Protein AF-0000000065873115 (afdb_homodimer)

Nearest PDB structures (foldseek):
  8glv-assembly1_MK  TM=8.922E-01  e=1.266E-08  Chlamydomonas reinhardtii
  2pg1-assembly1_G  TM=8.897E-01  e=2.271E-08  Drosophila melanogaster
  8pr0-assembly1_G  TM=9.023E-01  e=6.852E-08  Homo sapiens
  8glv-assembly1_AR  TM=8.138E-01  e=8.327E-08  Chlamydomonas reinhardtii
  5vky-assembly1_B  TM=7.843E-01  e=5.514E-05  Saccharomyces cerevisiae JAY291

Secondary structure (DSSP, 8-state):
---SS-HHHHHHHHHHHHHHHHH-SS--HHHHHHHHHHHHHHHHHHHHHH-SSEEEEEEEEEEEPPPTTSPPPPEEEEEEE---TTT-EEEEEEEE-SSEEEEEEEEEEE-/---SS-HHHHHHHHHHHHHHHHH-SS--HHHHHHHHHHHHHHHHHHHHHH-SSEEEEEEEEEEEPPPTTSPPPPEEEEEEE---TTT-EEEEEEEE-SSEEEEEEEEEEE-

Solvent-accessible surface area (backbone atoms only — not comparable to full-atom values): 12096 Å² total; per-residue (Å²): 98,69,66,96,57,59,65,68,58,54,50,49,46,48,51,62,41,39,42,70,56,35,65,28,79,63,81,44,69,68,60,49,47,51,49,48,52,50,25,44,51,48,36,51,54,54,48,49,72,72,45,77,71,43,35,42,36,35,36,41,37,38,34,47,59,66,58,91,90,43,85,76,72,52,71,45,73,51,70,51,64,61,65,57,62,71,56,23,48,71,51,74,49,77,48,79,34,73,17,28,32,39,38,38,39,41,34,38,37,59,102,97,69,65,95,56,58,65,68,58,52,50,49,47,50,52,61,41,40,42,69,55,36,65,28,78,64,79,43,69,68,61,49,48,50,49,50,52,51,27,44,50,50,36,51,53,53,49,50,72,74,45,76,69,43,35,43,35,34,34,42,37,40,34,47,57,67,59,89,90,42,85,76,72,51,70,43,72,51,71,50,62,61,65,58,62,71,57,21,50,71,50,73,50,77,47,80,33,72,16,28,31,40,38,38,38,42,33,39,36,61,101

Organism: Schizosaccharomyces pombe (strain 972 / ATCC 24843) (NCBI:txid284812)

Structure (mmCIF, N/CA/C/O backbone):
data_AF-0000000065873115-model_v1
#
loop_
_entity.id
_entity.type
_entity.pdbx_description
1 polymer 'Dynein light chain Tctex-type'
#
loop_
_atom_site.group_PDB
_atom_site.id
_atom_site.type_symbol
_atom_site.label_atom_id
_atom_site.label_alt_id
_atom_site.label_comp_id
_atom_site.label_asym_id
_atom_site.label_entity_id
_atom_site.label_seq_id
_atom_site.pdbx_PDB_ins_code
_atom_site.Cartn_x
_atom_site.Cartn_y
_atom_site.Cartn_z
_atom_site.occupancy
_atom_site.B_iso_or_equiv
_atom_site.auth_seq_id
_atom_site.auth_comp_id
_atom_site.auth_asym_id
_atom_site.auth_atom_id
_atom_site.pdbx_PDB_model_num
ATOM 1 N N . MET A 1 1 ? 9.062 -17.547 6.941 1 53.31 1 MET A N 1
ATOM 2 C CA . MET A 1 1 ? 8.922 -17.406 5.496 1 53.31 1 MET A CA 1
ATOM 3 C C . MET A 1 1 ? 10.211 -16.891 4.867 1 53.31 1 MET A C 1
ATOM 5 O O . MET A 1 1 ? 10.742 -15.859 5.285 1 53.31 1 MET A O 1
ATOM 9 N N . SER A 1 2 ? 10.953 -17.781 4.207 1 70.81 2 SER A N 1
ATOM 10 C CA . SER A 1 2 ? 12.312 -17.375 3.867 1 70.81 2 SER A CA 1
ATOM 11 C C . SER A 1 2 ? 12.32 -16.406 2.697 1 70.81 2 SER A C 1
ATOM 13 O O . SER A 1 2 ? 11.609 -16.594 1.71 1 70.81 2 SER A O 1
ATOM 15 N N . CYS A 1 3 ? 12.719 -15.219 2.785 1 82 3 CYS A N 1
ATOM 16 C CA . CYS A 1 3 ? 12.961 -14.227 1.743 1 82 3 CYS A CA 1
ATOM 17 C C . CYS A 1 3 ? 13.859 -14.797 0.649 1 82 3 CYS A C 1
ATOM 19 O O . CYS A 1 3 ? 14.852 -15.461 0.939 1 82 3 CYS A O 1
ATOM 21 N N . PRO A 1 4 ? 13.461 -14.594 -0.607 1 89.94 4 PRO A N 1
ATOM 22 C CA . PRO A 1 4 ? 14.211 -15.141 -1.738 1 89.94 4 PRO A CA 1
ATOM 23 C C . PRO A 1 4 ? 15.641 -14.602 -1.804 1 89.94 4 PRO A C 1
ATOM 25 O O . PRO A 1 4 ? 16.5 -15.195 -2.463 1 89.94 4 PRO A O 1
ATOM 28 N N . ILE A 1 5 ? 15.859 -13.406 -1.245 1 93.62 5 ILE A N 1
ATOM 29 C CA . ILE A 1 5 ? 17.188 -12.82 -1.238 1 93.62 5 ILE A CA 1
ATOM 30 C C . ILE A 1 5 ? 17.578 -12.43 0.188 1 93.62 5 ILE A C 1
ATOM 32 O O . ILE A 1 5 ? 16.719 -12.375 1.075 1 93.62 5 ILE A O 1
ATOM 36 N N . ASP A 1 6 ? 18.875 -12.125 0.341 1 94.81 6 ASP A N 1
ATOM 37 C CA . ASP A 1 6 ? 19.375 -11.703 1.647 1 94.81 6 ASP A CA 1
ATOM 38 C C . ASP A 1 6 ? 18.641 -10.461 2.139 1 94.81 6 ASP A C 1
ATOM 40 O O . ASP A 1 6 ? 18.453 -9.508 1.383 1 94.81 6 ASP A O 1
ATOM 44 N N . SER A 1 7 ? 18.234 -10.492 3.371 1 93.88 7 SER A N 1
ATOM 45 C CA . SER A 1 7 ? 17.453 -9.398 3.932 1 93.88 7 SER A CA 1
ATOM 46 C C . SER A 1 7 ? 18.25 -8.094 3.924 1 93.88 7 SER A C 1
ATOM 48 O O . SER A 1 7 ? 17.672 -7.02 3.695 1 93.88 7 SER A O 1
ATOM 50 N N . LYS A 1 8 ? 19.594 -8.219 4.227 1 95.5 8 LYS A N 1
ATOM 51 C CA . LYS A 1 8 ? 20.422 -7.023 4.227 1 95.5 8 LYS A CA 1
ATOM 52 C C . LYS A 1 8 ? 20.516 -6.418 2.826 1 95.5 8 LYS A C 1
ATOM 54 O O . LYS A 1 8 ? 20.469 -5.195 2.668 1 95.5 8 LYS A O 1
ATOM 59 N N . LYS A 1 9 ? 20.656 -7.309 1.922 1 96.88 9 LYS A N 1
ATOM 60 C CA . LYS A 1 9 ? 20.703 -6.844 0.538 1 96.88 9 LYS A CA 1
ATOM 61 C C . LYS A 1 9 ? 19.391 -6.191 0.125 1 96.88 9 LYS A C 1
ATOM 63 O O . LYS A 1 9 ? 19.391 -5.148 -0.531 1 96.88 9 LYS A O 1
ATOM 68 N N . LEU A 1 10 ? 18.266 -6.766 0.448 1 97.12 10 LEU A N 1
ATOM 69 C CA . LEU A 1 10 ? 16.953 -6.211 0.149 1 97.12 10 LEU A CA 1
ATOM 70 C C . LEU A 1 10 ? 16.797 -4.82 0.755 1 97.12 10 LEU A C 1
ATOM 72 O O . LEU A 1 10 ? 16.344 -3.891 0.084 1 97.12 10 LEU A O 1
ATOM 76 N N . GLU A 1 11 ? 17.219 -4.676 1.947 1 97.12 11 GLU A N 1
ATOM 77 C CA . GLU A 1 11 ? 17.141 -3.389 2.631 1 97.12 11 GLU A CA 1
ATOM 78 C C . GLU A 1 11 ? 18 -2.34 1.93 1 97.12 11 GLU A C 1
ATOM 80 O O . GLU A 1 11 ? 17.578 -1.192 1.768 1 97.12 11 GLU A O 1
ATOM 85 N N . GLU A 1 12 ? 19.125 -2.768 1.53 1 98 12 GLU A N 1
ATOM 86 C CA . GLU A 1 12 ? 20.031 -1.857 0.837 1 98 12 GLU A CA 1
ATOM 87 C C . GLU A 1 12 ? 19.422 -1.37 -0.476 1 98 12 GLU A C 1
ATOM 89 O O . GLU A 1 12 ? 19.531 -0.19 -0.816 1 98 12 GLU A O 1
ATOM 94 N N . ILE A 1 13 ? 18.828 -2.258 -1.181 1 98.12 13 ILE A N 1
ATOM 95 C CA . ILE A 1 13 ? 18.172 -1.916 -2.438 1 98.12 13 ILE A CA 1
ATOM 96 C C . ILE A 1 13 ? 17.109 -0.853 -2.188 1 98.12 13 ILE A C 1
ATOM 98 O O . ILE A 1 13 ? 17.047 0.156 -2.895 1 98.12 13 ILE A O 1
ATOM 102 N N . CYS A 1 14 ? 16.281 -1.022 -1.188 1 98.38 14 CYS A N 1
ATOM 103 C CA . CYS A 1 14 ? 15.18 -0.111 -0.876 1 98.38 14 CYS A CA 1
ATOM 104 C C . CYS A 1 14 ? 15.711 1.249 -0.44 1 98.38 14 CYS A C 1
ATOM 106 O O . CYS A 1 14 ? 15.234 2.285 -0.906 1 98.38 14 CYS A O 1
ATOM 108 N N . LEU A 1 15 ? 16.75 1.238 0.409 1 98.19 15 LEU A N 1
ATOM 109 C CA . LEU A 1 15 ? 17.297 2.482 0.946 1 98.19 15 LEU A CA 1
ATOM 110 C C . LEU A 1 15 ? 17.984 3.293 -0.148 1 98.19 15 LEU A C 1
ATOM 112 O O . LEU A 1 15 ? 17.859 4.52 -0.188 1 98.19 15 LEU A O 1
ATOM 116 N N . GLU A 1 16 ? 18.656 2.592 -0.961 1 98.44 16 GLU A N 1
ATOM 117 C CA . GLU A 1 16 ? 19.297 3.277 -2.076 1 98.44 16 GLU A CA 1
ATOM 118 C C . GLU A 1 16 ? 18.266 3.951 -2.979 1 98.44 16 GLU A C 1
ATOM 120 O O . GLU A 1 16 ? 18.438 5.109 -3.365 1 98.44 16 GLU A O 1
ATOM 125 N N . ALA A 1 17 ? 17.203 3.236 -3.301 1 98.44 17 ALA A N 1
ATOM 126 C CA . ALA A 1 17 ? 16.156 3.762 -4.18 1 98.44 17 ALA A CA 1
ATOM 127 C C . ALA A 1 17 ? 15.453 4.949 -3.535 1 98.44 17 ALA A C 1
ATOM 129 O O . ALA A 1 17 ? 15 5.863 -4.23 1 98.44 17 ALA A O 1
ATOM 130 N N . ALA A 1 18 ? 15.352 4.977 -2.225 1 98.44 18 ALA A N 1
ATOM 131 C CA . ALA A 1 18 ? 14.547 5.969 -1.511 1 98.44 18 ALA A CA 1
ATOM 132 C C . ALA A 1 18 ? 15.367 7.215 -1.194 1 98.44 18 ALA A C 1
ATOM 134 O O . ALA A 1 18 ? 14.828 8.219 -0.719 1 98.44 18 ALA A O 1
ATOM 135 N N . GLN A 1 19 ? 16.641 7.234 -1.442 1 98.19 19 GLN A N 1
ATOM 136 C CA . GLN A 1 19 ? 17.562 8.289 -1.019 1 98.19 19 GLN A CA 1
ATOM 137 C C . GLN A 1 19 ? 17.094 9.656 -1.525 1 98.19 19 GLN A C 1
ATOM 139 O O . GLN A 1 19 ? 17.062 10.625 -0.768 1 98.19 19 GLN A O 1
ATOM 144 N N . PRO A 1 20 ? 16.719 9.734 -2.752 1 98 20 PRO A N 1
ATOM 145 C CA . PRO A 1 20 ? 16.281 11.055 -3.232 1 98 20 PRO A CA 1
ATOM 146 C C . PRO A 1 20 ? 15.094 11.602 -2.459 1 98 20 PRO A C 1
ATOM 148 O O . PRO A 1 20 ? 15.023 12.805 -2.197 1 98 20 PRO A O 1
ATOM 151 N N . VAL A 1 21 ? 14.156 10.75 -2.109 1 97.88 21 VAL A N 1
ATOM 152 C CA . VAL A 1 21 ? 12.977 11.164 -1.353 1 97.88 21 VAL A CA 1
ATOM 153 C C . VAL A 1 21 ? 13.391 11.578 0.058 1 97.88 21 VAL A C 1
ATOM 155 O O . VAL A 1 21 ? 12.938 12.609 0.562 1 97.88 21 VAL A O 1
ATOM 158 N N . LEU A 1 22 ? 14.297 10.828 0.632 1 97.69 22 LEU A N 1
ATOM 159 C CA . LEU A 1 22 ? 14.703 11.055 2.016 1 97.69 22 LEU A CA 1
ATOM 160 C C . LEU A 1 22 ? 15.508 12.344 2.145 1 97.69 22 LEU A C 1
ATOM 162 O O . LEU A 1 22 ? 15.484 12.992 3.189 1 97.69 22 LEU A O 1
ATOM 166 N N . LYS A 1 23 ? 16.125 12.742 1.108 1 97.38 23 LYS A N 1
ATOM 167 C CA . LYS A 1 23 ? 16.984 13.914 1.116 1 97.38 23 LYS A CA 1
ATOM 168 C C . LYS A 1 23 ? 16.203 15.172 0.731 1 97.38 23 LYS A C 1
ATOM 170 O O . LYS A 1 23 ? 16.719 16.281 0.861 1 97.38 23 LYS A O 1
ATOM 175 N N . ALA A 1 24 ? 15.016 14.969 0.211 1 96.62 24 ALA A N 1
ATOM 176 C CA . ALA A 1 24 ? 14.227 16.141 -0.163 1 96.62 24 ALA A CA 1
ATOM 177 C C . ALA A 1 24 ? 13.984 17.047 1.04 1 96.62 24 ALA A C 1
ATOM 179 O O . ALA A 1 24 ? 13.516 16.594 2.086 1 96.62 24 ALA A O 1
ATOM 180 N N . SER A 1 25 ? 14.281 18.375 0.908 1 94.88 25 SER A N 1
ATOM 181 C CA . SER A 1 25 ? 14.195 19.297 2.029 1 94.88 25 SER A CA 1
ATOM 182 C C . SER A 1 25 ? 12.805 19.906 2.143 1 94.88 25 SER A C 1
ATOM 184 O O . SER A 1 25 ? 12.469 20.516 3.162 1 94.88 25 SER A O 1
ATOM 186 N N . GLU A 1 26 ? 12.07 19.812 1.051 1 93.69 26 GLU A N 1
ATOM 187 C CA . GLU A 1 26 ? 10.703 20.328 1.039 1 93.69 26 GLU A CA 1
ATOM 188 C C . GLU A 1 26 ? 9.758 19.344 0.332 1 93.69 26 GLU A C 1
ATOM 190 O O . GLU A 1 26 ? 10.203 18.531 -0.482 1 93.69 26 GLU A O 1
ATOM 195 N N . TYR A 1 27 ? 8.477 19.531 0.694 1 93.31 27 TYR A N 1
ATOM 196 C CA . TYR A 1 27 ? 7.461 18.703 0.037 1 93.31 27 TYR A CA 1
ATOM 197 C C . TYR A 1 27 ? 6.852 19.453 -1.146 1 93.31 27 TYR A C 1
ATOM 199 O O . TYR A 1 27 ? 6.461 20.609 -1.025 1 93.31 27 TYR A O 1
ATOM 207 N N . ASP A 1 28 ? 6.82 18.781 -2.25 1 94.19 28 ASP A N 1
ATOM 208 C CA . ASP A 1 28 ? 6.105 19.109 -3.475 1 94.19 28 ASP A CA 1
ATOM 209 C C . ASP A 1 28 ? 5.27 17.938 -3.971 1 94.19 28 ASP A C 1
ATOM 211 O O . ASP A 1 28 ? 5.816 16.906 -4.367 1 94.19 28 ASP A O 1
ATOM 215 N N . GLY A 1 29 ? 3.994 18.141 -3.875 1 92.56 29 GLY A N 1
ATOM 216 C CA . GLY A 1 29 ? 3.096 17.031 -4.164 1 92.56 29 GLY A CA 1
ATOM 217 C C . GLY A 1 29 ? 3.398 16.344 -5.484 1 92.56 29 GLY A C 1
ATOM 218 O O . GLY A 1 29 ? 3.494 15.117 -5.543 1 92.56 29 GLY A O 1
ATOM 219 N N . ASP A 1 30 ? 3.516 17.078 -6.469 1 94.94 30 ASP A N 1
ATOM 220 C CA . ASP A 1 30 ? 3.756 16.516 -7.801 1 94.94 30 ASP A CA 1
ATOM 221 C C . ASP A 1 30 ? 5.121 15.844 -7.875 1 94.94 30 ASP A C 1
ATOM 223 O O . ASP A 1 30 ? 5.242 14.734 -8.398 1 94.94 30 ASP A O 1
ATOM 227 N N . LYS A 1 31 ? 6.102 16.531 -7.398 1 95.75 31 LYS A N 1
ATOM 228 C CA . LYS A 1 31 ? 7.445 15.961 -7.414 1 95.75 31 LYS A CA 1
ATOM 229 C C . LYS A 1 31 ? 7.52 14.688 -6.574 1 95.75 31 LYS A C 1
ATOM 231 O O . LYS A 1 31 ? 8.172 13.719 -6.961 1 95.75 31 LYS A O 1
ATOM 236 N N . THR A 1 32 ? 6.844 14.727 -5.457 1 96.38 32 THR A N 1
ATOM 237 C CA . THR A 1 32 ? 6.848 13.578 -4.559 1 96.38 32 THR A CA 1
ATOM 238 C C . THR A 1 32 ? 6.188 12.375 -5.223 1 96.38 32 THR A C 1
ATOM 240 O O . THR A 1 32 ? 6.672 11.242 -5.09 1 96.38 32 THR A O 1
ATOM 243 N N . ALA A 1 33 ? 5.137 12.617 -5.93 1 96 33 ALA A N 1
ATOM 244 C CA . ALA A 1 33 ? 4.48 11.539 -6.664 1 96 33 ALA A CA 1
ATOM 245 C C . ALA A 1 33 ? 5.414 10.938 -7.707 1 96 33 ALA A C 1
ATOM 247 O O . ALA A 1 33 ? 5.477 9.711 -7.855 1 96 33 ALA A O 1
ATOM 248 N N . GLU A 1 34 ? 6.098 11.766 -8.297 1 97.38 34 GLU A N 1
ATOM 249 C CA . GLU A 1 34 ? 7.059 11.312 -9.305 1 97.38 34 GLU A CA 1
ATOM 250 C C . GLU A 1 34 ? 8.188 10.516 -8.656 1 97.38 34 GLU A C 1
ATOM 252 O O . GLU A 1 34 ? 8.594 9.469 -9.172 1 97.38 34 GLU A O 1
ATOM 257 N N . MET A 1 35 ? 8.688 11.055 -7.598 1 97.69 35 MET A N 1
ATOM 258 C CA . MET A 1 35 ? 9.742 10.352 -6.875 1 97.69 35 MET A CA 1
ATOM 259 C C . MET A 1 35 ? 9.266 8.992 -6.398 1 97.69 35 MET A C 1
ATOM 261 O O . MET A 1 35 ? 10.016 8.016 -6.422 1 97.69 35 MET A O 1
ATOM 265 N N . ASN A 1 36 ? 8.023 8.914 -6.023 1 98 36 ASN A N 1
ATOM 266 C CA . ASN A 1 36 ? 7.449 7.664 -5.551 1 98 36 ASN A CA 1
ATOM 267 C C . ASN A 1 36 ? 7.465 6.594 -6.637 1 98 36 ASN A C 1
ATOM 269 O O . ASN A 1 36 ? 7.867 5.453 -6.387 1 98 36 ASN A O 1
ATOM 273 N N . GLN A 1 37 ? 7.098 7.02 -7.75 1 97.5 37 GLN A N 1
ATOM 274 C CA . GLN A 1 37 ? 7.121 6.113 -8.898 1 97.5 37 GLN A CA 1
ATOM 275 C C . GLN A 1 37 ? 8.539 5.637 -9.188 1 97.5 37 GLN A C 1
ATOM 277 O O . GLN A 1 37 ? 8.766 4.449 -9.43 1 97.5 37 GLN A O 1
ATOM 282 N N . SER A 1 38 ? 9.414 6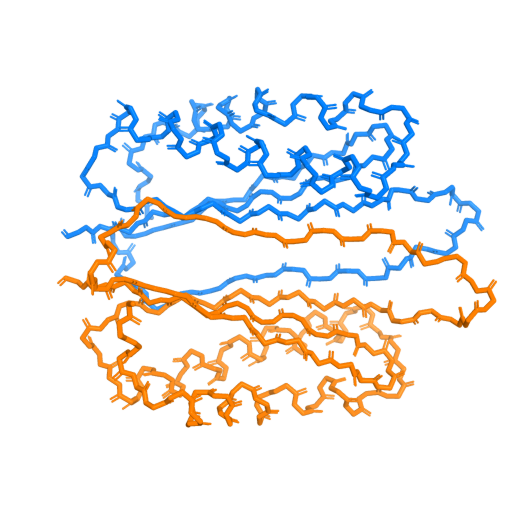.559 -9.125 1 98.19 38 SER A N 1
ATOM 283 C CA . SER A 1 38 ? 10.812 6.227 -9.398 1 98.19 38 SER A CA 1
ATOM 284 C C . SER A 1 38 ? 11.352 5.215 -8.391 1 98.19 38 SER A C 1
ATOM 286 O O . SER A 1 38 ? 12.07 4.289 -8.758 1 98.19 38 SER A O 1
ATOM 288 N N . VAL A 1 39 ? 11.008 5.414 -7.164 1 98.38 39 VAL A N 1
ATOM 289 C CA . VAL A 1 39 ? 11.438 4.508 -6.102 1 98.38 39 VAL A CA 1
ATOM 290 C C . VAL A 1 39 ? 10.914 3.102 -6.383 1 98.38 39 VAL A C 1
ATOM 292 O O . VAL A 1 39 ? 11.68 2.133 -6.352 1 98.38 39 VAL A O 1
ATOM 295 N N . ILE A 1 40 ? 9.664 3.016 -6.684 1 98 40 ILE A N 1
ATOM 296 C CA . ILE A 1 40 ? 9.008 1.73 -6.918 1 98 40 ILE A CA 1
ATOM 297 C C . ILE A 1 40 ? 9.695 1.007 -8.078 1 98 40 ILE A C 1
ATOM 299 O O . ILE A 1 40 ? 10.055 -0.165 -7.957 1 98 40 ILE A O 1
ATOM 303 N N . TYR A 1 41 ? 9.953 1.704 -9.117 1 97.12 41 TYR A N 1
ATOM 304 C CA . TYR A 1 41 ? 10.531 1.087 -10.305 1 97.12 41 TYR A CA 1
ATOM 305 C C . TYR A 1 41 ? 11.977 0.684 -10.062 1 97.12 41 TYR A C 1
ATOM 307 O O . TYR A 1 41 ? 12.422 -0.374 -10.516 1 97.12 41 TYR A O 1
ATOM 315 N N . ALA A 1 42 ? 12.703 1.512 -9.398 1 98.19 42 ALA A N 1
ATOM 316 C CA . ALA A 1 42 ? 14.094 1.189 -9.086 1 98.19 42 ALA A CA 1
ATOM 317 C C . ALA A 1 42 ? 14.188 -0.084 -8.25 1 98.19 42 ALA A C 1
ATOM 319 O O . ALA A 1 42 ? 15.023 -0.951 -8.523 1 98.19 42 ALA A O 1
ATOM 320 N N . VAL A 1 43 ? 13.312 -0.202 -7.281 1 98.06 43 VAL A N 1
ATOM 321 C CA . VAL A 1 43 ? 13.32 -1.369 -6.406 1 98.06 43 VAL A CA 1
ATOM 322 C C . VAL A 1 43 ? 12.914 -2.611 -7.195 1 98.06 43 VAL A C 1
ATOM 324 O O . VAL A 1 43 ? 13.586 -3.645 -7.129 1 98.06 43 VAL A O 1
ATOM 327 N N . LEU A 1 44 ? 11.867 -2.463 -7.949 1 96.56 44 LEU A N 1
ATOM 328 C CA . LEU A 1 44 ? 11.367 -3.584 -8.742 1 96.56 44 LEU A CA 1
ATOM 329 C C . LEU A 1 44 ? 12.445 -4.09 -9.703 1 96.56 44 LEU A C 1
ATOM 331 O O . LEU A 1 44 ? 12.672 -5.297 -9.805 1 96.56 44 LEU A O 1
ATOM 335 N N . ASN A 1 45 ? 13.062 -3.195 -10.375 1 96.19 45 ASN A N 1
ATOM 336 C CA . ASN A 1 45 ? 14.102 -3.561 -11.336 1 96.19 45 ASN A CA 1
ATOM 337 C C . ASN A 1 45 ? 15.273 -4.266 -10.656 1 96.19 45 ASN A C 1
ATOM 339 O O . ASN A 1 45 ? 15.773 -5.266 -11.164 1 96.19 45 ASN A O 1
ATOM 343 N N . ALA A 1 46 ? 15.672 -3.762 -9.57 1 97.12 46 ALA A N 1
ATOM 344 C CA . ALA A 1 46 ? 16.781 -4.352 -8.836 1 97.12 46 ALA A CA 1
ATOM 345 C C . ALA A 1 46 ? 16.438 -5.762 -8.359 1 97.12 46 ALA A C 1
ATOM 347 O O . ALA A 1 46 ? 17.266 -6.672 -8.453 1 97.12 46 ALA A O 1
ATOM 348 N N . LEU A 1 47 ? 15.227 -5.965 -7.871 1 95.5 47 LEU A N 1
ATOM 349 C CA . LEU A 1 47 ? 14.812 -7.262 -7.352 1 95.5 47 LEU A CA 1
ATOM 350 C C . LEU A 1 47 ? 14.672 -8.281 -8.484 1 95.5 47 LEU A C 1
ATOM 352 O O . LEU A 1 47 ? 15.039 -9.445 -8.32 1 95.5 47 LEU A O 1
ATOM 356 N N . ASN A 1 48 ? 14.195 -7.82 -9.57 1 93.06 48 ASN A N 1
ATOM 357 C CA . ASN A 1 48 ? 14.055 -8.695 -10.727 1 93.06 48 ASN A CA 1
ATOM 358 C C . ASN A 1 48 ? 15.406 -9.172 -11.242 1 93.06 48 ASN A C 1
ATOM 360 O O . ASN A 1 48 ? 15.523 -10.266 -11.781 1 93.06 48 ASN A O 1
ATOM 364 N N . LYS A 1 49 ? 16.391 -8.352 -11.094 1 94.56 49 LYS A N 1
ATOM 365 C CA . LYS A 1 49 ? 17.75 -8.719 -11.492 1 94.56 49 LYS A CA 1
ATOM 366 C C . LYS A 1 49 ? 18.328 -9.758 -10.547 1 94.56 49 LYS A C 1
ATOM 368 O O . LYS A 1 49 ? 19.156 -10.586 -10.953 1 94.56 49 LYS A O 1
ATOM 373 N N . GLU A 1 50 ? 17.875 -9.734 -9.328 1 93 50 GLU A N 1
ATOM 374 C CA . GLU A 1 50 ? 18.391 -10.68 -8.336 1 93 50 GLU A CA 1
ATOM 375 C C . GLU A 1 50 ? 17.797 -12.07 -8.547 1 93 50 GLU A C 1
ATOM 377 O O . GLU A 1 50 ? 18.5 -13.078 -8.406 1 93 50 GLU A O 1
ATOM 382 N N . THR A 1 51 ? 16.531 -12.164 -8.812 1 88.44 51 THR A N 1
ATOM 383 C CA . THR A 1 51 ? 15.883 -13.445 -9.07 1 88.44 51 THR A CA 1
ATOM 384 C C . THR A 1 51 ? 14.57 -13.242 -9.82 1 88.44 51 THR A C 1
ATOM 386 O O . THR A 1 51 ? 13.828 -12.305 -9.539 1 88.44 51 THR A O 1
ATOM 389 N N . GLN A 1 52 ? 14.312 -14.18 -10.727 1 87.12 52 GLN A N 1
ATOM 390 C CA . GLN A 1 52 ? 13.086 -14.117 -11.508 1 87.12 52 GLN A CA 1
ATOM 391 C C . GLN A 1 52 ? 12.156 -15.289 -11.172 1 87.12 52 GLN A C 1
ATOM 393 O O . GLN A 1 52 ? 11.172 -15.523 -11.875 1 87.12 52 GLN A O 1
ATOM 398 N N . SER A 1 53 ? 12.445 -15.953 -10.109 1 88 53 SER A N 1
ATOM 399 C CA . SER A 1 53 ? 11.648 -17.094 -9.688 1 88 53 SER A CA 1
ATOM 400 C C . SER A 1 53 ? 10.43 -16.672 -8.891 1 88 53 SER A C 1
ATOM 402 O O . SER A 1 53 ? 9.578 -17.484 -8.555 1 88 53 SER A O 1
ATOM 404 N N . TYR A 1 54 ? 10.406 -15.422 -8.617 1 89.75 54 TYR A N 1
ATOM 405 C CA . TYR A 1 54 ? 9.297 -14.852 -7.859 1 89.75 54 TYR A CA 1
ATOM 406 C C . TYR A 1 54 ? 8.695 -13.656 -8.594 1 89.75 54 TYR A C 1
ATOM 408 O O . TYR A 1 54 ? 9.391 -12.977 -9.352 1 89.75 54 TYR A O 1
ATOM 416 N N . LYS A 1 55 ? 7.438 -13.508 -8.312 1 90.25 55 LYS A N 1
ATOM 417 C CA . LYS A 1 55 ? 6.816 -12.234 -8.68 1 90.25 55 LYS A CA 1
ATOM 418 C C . LYS A 1 55 ? 6.922 -11.219 -7.547 1 90.25 55 LYS A C 1
ATOM 420 O O . LYS A 1 55 ? 6.52 -11.5 -6.418 1 90.25 55 LYS A O 1
ATOM 425 N N . TRP A 1 56 ? 7.457 -10.062 -7.949 1 93.12 56 TRP A N 1
ATOM 426 C CA . TRP A 1 56 ? 7.672 -9.023 -6.949 1 93.12 56 TRP A CA 1
ATOM 427 C C . TRP A 1 56 ? 6.578 -7.961 -7.027 1 93.12 56 TRP A C 1
ATOM 429 O O . TRP A 1 56 ? 6.184 -7.551 -8.125 1 93.12 56 TRP A O 1
ATOM 439 N N . ILE A 1 57 ? 6.102 -7.492 -5.844 1 94.62 57 ILE A N 1
ATOM 440 C CA . ILE A 1 57 ? 5.203 -6.352 -5.719 1 94.62 57 ILE A CA 1
ATOM 441 C C . ILE A 1 57 ? 5.812 -5.32 -4.766 1 94.62 57 ILE A C 1
ATOM 443 O O . ILE A 1 57 ? 6.211 -5.66 -3.648 1 94.62 57 ILE A O 1
ATOM 447 N N . VAL A 1 58 ? 5.906 -4.117 -5.23 1 96.75 58 VAL A N 1
ATOM 448 C CA . VAL A 1 58 ? 6.41 -3.025 -4.406 1 96.75 58 VAL A CA 1
ATOM 449 C C . VAL A 1 58 ? 5.297 -2.008 -4.156 1 96.75 58 VAL A C 1
ATOM 451 O O . VAL A 1 58 ? 4.684 -1.509 -5.102 1 96.75 58 VAL A O 1
ATOM 454 N N . SER A 1 59 ? 4.988 -1.781 -2.936 1 96.94 59 SER A N 1
ATOM 455 C CA . SER A 1 59 ? 4.074 -0.728 -2.506 1 96.94 59 SER A CA 1
ATOM 456 C C . SER A 1 59 ? 4.816 0.366 -1.74 1 96.94 59 SER A C 1
ATOM 458 O O . SER A 1 59 ? 5.508 0.085 -0.761 1 96.94 59 SER A O 1
ATOM 460 N N . SER A 1 60 ? 4.656 1.558 -2.174 1 97.12 60 SER A N 1
ATOM 461 C CA . SER A 1 60 ? 5.312 2.68 -1.513 1 97.12 60 SER A CA 1
ATOM 462 C C . SER A 1 60 ? 4.301 3.736 -1.081 1 97.12 60 SER A C 1
ATOM 464 O O . SER A 1 60 ? 3.424 4.117 -1.857 1 97.12 60 SER A O 1
ATOM 466 N N . THR A 1 61 ? 4.398 4.199 0.132 1 95.19 61 THR A N 1
ATOM 467 C CA . THR A 1 61 ? 3.631 5.312 0.679 1 95.19 61 THR A CA 1
ATOM 468 C C . THR A 1 61 ? 4.559 6.414 1.181 1 95.19 61 THR A C 1
ATOM 470 O O . THR A 1 61 ? 5.363 6.191 2.088 1 95.19 61 THR A O 1
ATOM 473 N N . LEU A 1 62 ? 4.406 7.539 0.579 1 96.44 62 LEU A N 1
ATOM 474 C CA . LEU A 1 62 ? 5.152 8.719 1.005 1 96.44 62 LEU A CA 1
ATOM 475 C C . LEU A 1 62 ? 4.242 9.703 1.733 1 96.44 62 LEU A C 1
ATOM 477 O O . LEU A 1 62 ? 3.15 10.016 1.256 1 96.44 62 LEU A O 1
ATOM 481 N N . VAL A 1 63 ? 4.738 10.211 2.859 1 92.88 63 VAL A N 1
ATOM 482 C CA . VAL A 1 63 ? 3.92 11.086 3.693 1 92.88 63 VAL A CA 1
ATOM 483 C C . VAL A 1 63 ? 4.684 12.375 4.004 1 92.88 63 VAL A C 1
ATOM 485 O O . VAL A 1 63 ? 5.801 12.328 4.527 1 92.88 63 VAL A O 1
ATOM 488 N N . GLN A 1 64 ? 4.043 13.469 3.633 1 93.25 64 GLN A N 1
ATOM 489 C CA . GLN A 1 64 ? 4.625 14.758 3.979 1 93.25 64 GLN A CA 1
ATOM 490 C C . GLN A 1 64 ? 4.742 14.922 5.492 1 93.25 64 GLN A C 1
ATOM 492 O O . GLN A 1 64 ? 3.791 14.641 6.227 1 93.25 64 GLN A O 1
ATOM 497 N N . LYS A 1 65 ? 5.898 15.383 5.863 1 89.19 65 LYS A N 1
ATOM 498 C CA . LYS A 1 65 ? 6.066 15.727 7.273 1 89.19 65 LYS A CA 1
ATOM 499 C C . LYS A 1 65 ? 5.59 17.156 7.555 1 89.19 65 LYS A C 1
ATOM 501 O O . LYS A 1 65 ? 5.816 18.062 6.754 1 89.19 65 LYS A O 1
ATOM 506 N N . LEU A 1 66 ? 4.863 17.297 8.516 1 82.12 66 LEU A N 1
ATOM 507 C CA . LEU A 1 66 ? 4.441 18.641 8.93 1 82.12 66 LEU A CA 1
ATOM 508 C C . LEU A 1 66 ? 5.246 19.109 10.133 1 82.12 66 LEU A C 1
ATOM 510 O O . LEU A 1 66 ? 5.836 18.297 10.852 1 82.12 66 LEU A O 1
ATOM 514 N N . PRO A 1 67 ? 5.277 20.453 10.227 1 76.44 67 PRO A N 1
ATOM 515 C CA . PRO A 1 67 ? 5.965 21 11.398 1 76.44 67 PRO A CA 1
ATOM 516 C C . PRO A 1 67 ? 5.375 20.484 12.711 1 76.44 67 PRO A C 1
ATOM 518 O O . PRO A 1 67 ? 4.223 20.062 12.75 1 76.44 67 PRO A O 1
ATOM 521 N N . GLU A 1 68 ? 6.293 20.375 13.711 1 71.5 68 GLU A N 1
ATOM 522 C CA . GLU A 1 68 ? 5.906 19.812 15.008 1 71.5 68 GLU A CA 1
ATOM 523 C C . GLU A 1 68 ? 4.676 20.531 15.562 1 71.5 68 GLU A C 1
ATOM 525 O O . GLU A 1 68 ? 3.896 19.938 16.312 1 71.5 68 GLU A O 1
ATOM 530 N N . ASP A 1 69 ? 4.418 21.797 15.18 1 73.44 69 ASP A N 1
ATOM 531 C CA . ASP A 1 69 ? 3.316 22.594 15.727 1 73.44 69 ASP A CA 1
ATOM 532 C C . ASP A 1 69 ? 2.016 22.312 14.977 1 73.44 69 ASP A C 1
ATOM 534 O O . ASP A 1 69 ? 0.961 22.844 15.336 1 73.44 69 ASP A O 1
ATOM 538 N N . HIS A 1 70 ? 2.184 21.453 13.914 1 72.75 70 HIS A N 1
ATOM 539 C CA . HIS A 1 70 ? 0.994 21.109 13.141 1 72.75 70 HIS A CA 1
ATOM 540 C C . HIS A 1 70 ? 0.487 19.719 13.516 1 72.75 70 HIS A C 1
ATOM 542 O O . HIS A 1 70 ? 1.282 18.812 13.789 1 72.75 70 HIS A O 1
ATOM 548 N N . PRO A 1 71 ? -0.852 19.719 13.727 1 63.91 71 PRO A N 1
ATOM 549 C CA . PRO A 1 71 ? -1.363 18.375 13.984 1 63.91 71 PRO A CA 1
ATOM 550 C C . PRO A 1 71 ? -1.067 17.406 12.836 1 63.91 71 PRO A C 1
ATOM 552 O O . PRO A 1 71 ? -1.115 17.781 11.672 1 63.91 71 PRO A O 1
ATOM 555 N N . SER A 1 72 ? -0.532 16.344 13.156 1 67.69 72 SER A N 1
ATOM 556 C CA . SER A 1 72 ? -0.2 15.297 12.188 1 67.69 72 SER A CA 1
ATOM 557 C C . SER A 1 72 ? -1.447 14.555 11.727 1 67.69 72 SER A C 1
ATOM 559 O O . SER A 1 72 ? -2.391 14.375 12.5 1 67.69 72 SER A O 1
ATOM 561 N N . ARG A 1 73 ? -1.686 14.508 10.422 1 77.38 73 ARG A N 1
ATOM 562 C CA . ARG A 1 73 ? -2.738 13.609 9.961 1 77.38 73 ARG A CA 1
ATOM 563 C C . ARG A 1 73 ? -2.385 12.156 10.242 1 77.38 73 ARG A C 1
ATOM 565 O O . ARG A 1 73 ? -1.225 11.758 10.117 1 77.38 73 ARG A O 1
ATOM 572 N N . GLY A 1 74 ? -3.441 11.508 10.672 1 86.75 74 GLY A N 1
ATOM 573 C CA . GLY A 1 74 ? -3.279 10.07 10.828 1 86.75 74 GLY A CA 1
ATOM 574 C C . GLY A 1 74 ? -3.316 9.32 9.508 1 86.75 74 GLY A C 1
ATOM 575 O O . GLY A 1 74 ? -4.219 9.531 8.695 1 86.75 74 GLY A O 1
ATOM 576 N N . VAL A 1 75 ? -2.309 8.656 9.141 1 87.94 75 VAL A N 1
ATOM 577 C CA . VAL A 1 75 ? -2.254 7.77 7.98 1 87.94 75 VAL A CA 1
ATOM 578 C C . VAL A 1 75 ? -1.968 6.34 8.43 1 87.94 75 VAL A C 1
ATOM 580 O O . VAL A 1 75 ? -1.059 6.105 9.234 1 87.94 75 VAL A O 1
ATOM 583 N N . HIS A 1 76 ? -2.752 5.414 7.953 1 93.06 76 HIS A N 1
ATOM 584 C CA . HIS A 1 76 ? -2.551 3.99 8.211 1 93.06 76 HIS A CA 1
ATOM 585 C C . HIS A 1 76 ? -2.496 3.197 6.91 1 93.06 76 HIS A C 1
ATOM 587 O O . HIS A 1 76 ? -3.471 3.166 6.156 1 93.06 76 HIS A O 1
ATOM 593 N N . ALA A 1 77 ? -1.417 2.684 6.57 1 93.69 77 ALA A N 1
ATOM 594 C CA . ALA A 1 77 ? -1.252 1.803 5.414 1 93.69 77 ALA A CA 1
ATOM 595 C C . ALA A 1 77 ? -0.922 0.379 5.855 1 93.69 77 ALA A C 1
ATOM 597 O O . ALA A 1 77 ? -0.129 0.175 6.777 1 93.69 77 ALA A O 1
ATOM 598 N N . ALA A 1 78 ? -1.554 -0.566 5.293 1 94.5 78 ALA A N 1
ATOM 599 C CA . ALA A 1 78 ? -1.33 -1.972 5.625 1 94.5 78 ALA A CA 1
ATOM 600 C C . ALA A 1 78 ? -1.657 -2.873 4.438 1 94.5 78 ALA A C 1
ATOM 602 O O . ALA A 1 78 ? -2.281 -2.434 3.469 1 94.5 78 ALA A O 1
ATOM 603 N N . HIS A 1 79 ? -1.155 -4.035 4.48 1 93.94 79 HIS A N 1
ATOM 604 C CA . HIS A 1 79 ? -1.382 -5.027 3.434 1 93.94 79 HIS A CA 1
ATOM 605 C C . HIS A 1 79 ? -1.565 -6.422 4.023 1 93.94 79 HIS A C 1
ATOM 607 O O . HIS A 1 79 ? -1.045 -6.715 5.102 1 93.94 79 HIS A O 1
ATOM 613 N N . ALA A 1 80 ? -2.24 -7.164 3.293 1 91.75 80 ALA A N 1
ATOM 614 C CA . ALA A 1 80 ? -2.305 -8.594 3.578 1 91.75 80 ALA A CA 1
ATOM 615 C C . ALA A 1 80 ? -2.555 -9.398 2.305 1 91.75 80 ALA A C 1
ATOM 617 O O . ALA A 1 80 ? -2.926 -8.836 1.272 1 91.75 80 ALA A O 1
ATOM 618 N N . ALA A 1 81 ? -2.219 -10.586 2.367 1 88.88 81 ALA A N 1
ATOM 619 C CA . ALA A 1 81 ? -2.385 -11.477 1.219 1 88.88 81 ALA A CA 1
ATOM 620 C C . ALA A 1 81 ? -2.807 -12.875 1.662 1 88.88 81 ALA A C 1
ATOM 622 O O . ALA A 1 81 ? -2.562 -13.266 2.805 1 88.88 81 ALA A O 1
ATOM 623 N N . CYS A 1 82 ? -3.568 -13.484 0.853 1 77.5 82 CYS A N 1
ATOM 624 C CA . CYS A 1 82 ? -3.781 -14.922 1.005 1 77.5 82 CYS A CA 1
ATOM 625 C C . CYS A 1 82 ? -2.742 -15.711 0.217 1 77.5 82 CYS A C 1
ATOM 627 O O . CYS A 1 82 ? -2.779 -15.734 -1.015 1 77.5 82 CYS A O 1
ATOM 629 N N . TRP A 1 83 ? -1.654 -16 0.82 1 65.31 83 TRP A N 1
ATOM 630 C CA . TRP A 1 83 ? -0.587 -16.688 0.092 1 65.31 83 TRP A CA 1
ATOM 631 C C . TRP A 1 83 ? -0.091 -17.906 0.864 1 65.31 83 TRP A C 1
ATOM 633 O O . TRP A 1 83 ? -0.521 -18.141 1.993 1 65.31 83 TRP A O 1
ATOM 643 N N . ASN A 1 84 ? 0.634 -18.703 0.06 1 67.94 84 ASN A N 1
ATOM 644 C CA . ASN A 1 84 ? 1.373 -19.812 0.651 1 67.94 84 ASN A CA 1
ATOM 645 C C . ASN A 1 84 ? 2.467 -19.312 1.594 1 67.94 84 ASN A C 1
ATOM 647 O O . ASN A 1 84 ? 3.428 -18.672 1.157 1 67.94 84 ASN A O 1
ATOM 651 N N . CYS A 1 85 ? 2.271 -19.625 2.764 1 65.12 85 CYS A N 1
ATOM 652 C CA . CYS A 1 85 ? 3.123 -19.078 3.814 1 65.12 85 CYS A CA 1
ATOM 653 C C . CYS A 1 85 ? 4.535 -19.641 3.717 1 65.12 85 CYS A C 1
ATOM 655 O O . CYS A 1 85 ? 5.484 -19.047 4.23 1 65.12 85 CYS A O 1
ATOM 657 N N . GLU A 1 86 ? 4.59 -20.609 2.971 1 71.88 86 GLU A N 1
ATOM 658 C CA . GLU A 1 86 ? 5.91 -21.219 2.91 1 71.88 86 GLU A CA 1
ATOM 659 C C . GLU A 1 86 ? 6.801 -20.516 1.892 1 71.88 86 GLU A C 1
ATOM 661 O O . GLU A 1 86 ? 8.016 -20.438 2.068 1 71.88 86 GLU A O 1
ATOM 666 N N . LYS A 1 87 ? 6.238 -19.969 0.853 1 82.06 87 LYS A N 1
ATOM 667 C CA . LYS A 1 87 ? 7.066 -19.469 -0.239 1 82.06 87 LYS A CA 1
ATOM 668 C C . LYS A 1 87 ? 6.844 -17.984 -0.457 1 82.06 87 LYS A C 1
ATOM 670 O O . LYS A 1 87 ? 7.723 -17.281 -0.967 1 82.06 87 LYS A O 1
ATOM 675 N N . ASP A 1 88 ? 5.77 -17.562 -0.084 1 90.44 88 ASP A N 1
ATOM 676 C CA . ASP A 1 88 ? 5.453 -16.156 -0.259 1 90.44 88 ASP A CA 1
ATOM 677 C C . ASP A 1 88 ? 5.797 -15.352 0.995 1 90.44 88 ASP A C 1
ATOM 679 O O . ASP A 1 88 ? 5.961 -15.922 2.076 1 90.44 88 ASP A O 1
ATOM 683 N N . GLY A 1 89 ? 5.984 -14.086 0.812 1 91.12 89 GLY A N 1
ATOM 684 C CA . GLY A 1 89 ? 6.289 -13.273 1.979 1 91.12 89 GLY A CA 1
ATOM 685 C C . GLY A 1 89 ? 6.305 -11.781 1.682 1 91.12 89 GLY A C 1
ATOM 686 O O . GLY A 1 89 ? 5.957 -11.359 0.576 1 91.12 89 GLY A O 1
ATOM 687 N N . MET A 1 90 ? 6.609 -11.055 2.789 1 93.56 90 MET A N 1
ATOM 688 C CA . MET A 1 90 ? 6.66 -9.602 2.686 1 93.56 90 MET A CA 1
ATOM 689 C C . MET A 1 90 ? 7.609 -9.016 3.727 1 93.56 90 MET A C 1
ATOM 691 O O . MET A 1 90 ? 7.855 -9.633 4.766 1 93.56 90 MET A O 1
ATOM 695 N N . THR A 1 91 ? 8.086 -7.945 3.457 1 94.12 91 THR A N 1
ATOM 696 C CA . THR A 1 91 ? 8.797 -7.129 4.434 1 94.12 91 THR A CA 1
ATOM 697 C C . THR A 1 91 ? 8.477 -5.648 4.238 1 94.12 91 THR A C 1
ATOM 699 O O . THR A 1 91 ? 7.984 -5.25 3.18 1 94.12 91 THR A O 1
ATOM 702 N N . THR A 1 92 ? 8.648 -4.906 5.293 1 95.12 92 THR A N 1
ATOM 703 C CA . THR A 1 92 ? 8.352 -3.479 5.258 1 95.12 92 THR A CA 1
ATOM 704 C C . THR A 1 92 ? 9.555 -2.67 5.742 1 95.12 92 THR A C 1
ATOM 706 O O . THR A 1 92 ? 10.195 -3.035 6.73 1 95.12 92 THR A O 1
ATOM 709 N N . ILE A 1 93 ? 9.852 -1.626 4.996 1 96.75 93 ILE A N 1
ATOM 710 C CA . ILE A 1 93 ? 10.906 -0.688 5.367 1 96.75 93 ILE A CA 1
ATOM 711 C C . ILE A 1 93 ? 10.305 0.695 5.605 1 96.75 93 ILE A C 1
ATOM 713 O O . ILE A 1 93 ? 9.578 1.215 4.762 1 96.75 93 ILE A O 1
ATOM 717 N N . LYS A 1 94 ? 10.594 1.247 6.809 1 96.25 94 LYS A N 1
ATOM 718 C CA . LYS A 1 94 ? 10.156 2.594 7.16 1 96.25 94 LYS A CA 1
ATOM 719 C C . LYS A 1 94 ? 11.344 3.516 7.406 1 96.25 94 LYS A C 1
ATOM 721 O O . LYS A 1 94 ? 12.266 3.164 8.148 1 96.25 94 LYS A O 1
ATOM 726 N N . GLU A 1 95 ? 11.352 4.57 6.77 1 96.75 95 GLU A N 1
ATOM 727 C CA . GLU A 1 95 ? 12.406 5.566 6.926 1 96.75 95 GLU A CA 1
ATOM 728 C C . GLU A 1 95 ? 11.82 6.973 7.047 1 96.75 95 GLU A C 1
ATOM 730 O O . GLU A 1 95 ? 10.766 7.262 6.48 1 96.75 95 GLU A O 1
ATOM 735 N N . SER A 1 96 ? 12.453 7.723 7.812 1 95.38 96 SER A N 1
ATOM 736 C CA . SER A 1 96 ? 12.047 9.117 7.977 1 95.38 96 SER A CA 1
ATOM 737 C C . SER A 1 96 ? 13.07 10.062 7.344 1 95.38 96 SER A C 1
ATOM 739 O O . SER A 1 96 ? 14.242 10.055 7.719 1 95.38 96 SER A O 1
ATOM 741 N N . GLY A 1 97 ? 12.57 10.875 6.379 1 95.75 97 GLY A N 1
ATOM 742 C CA . GLY A 1 97 ? 13.43 11.867 5.738 1 95.75 97 GLY A CA 1
ATOM 743 C C . GLY A 1 97 ? 13.289 13.25 6.34 1 95.75 97 GLY A C 1
ATOM 744 O O . GLY A 1 97 ? 12.703 13.414 7.414 1 95.75 97 GLY A O 1
ATOM 745 N N . GLU A 1 98 ? 13.859 14.203 5.641 1 94.62 98 GLU A N 1
ATOM 746 C CA . GLU A 1 98 ? 13.812 15.578 6.117 1 94.62 98 GLU A CA 1
ATOM 747 C C . GLU A 1 98 ? 12.398 16.156 6.031 1 94.62 98 GLU A C 1
ATOM 749 O O . GLU A 1 98 ? 11.898 16.734 6.996 1 94.62 98 GLU A O 1
ATOM 754 N N . ALA A 1 99 ? 11.727 15.914 4.859 1 94.69 99 ALA A N 1
ATOM 755 C CA . ALA A 1 99 ? 10.406 16.5 4.621 1 94.69 99 ALA A CA 1
ATOM 756 C C . ALA A 1 99 ? 9.359 15.406 4.375 1 94.69 99 ALA A C 1
ATOM 758 O O . ALA A 1 99 ? 8.156 15.672 4.414 1 94.69 99 ALA A O 1
ATOM 759 N N . ILE A 1 100 ? 9.859 14.18 4.133 1 95 100 ILE A N 1
ATOM 760 C CA . ILE A 1 100 ? 8.953 13.125 3.689 1 95 100 ILE A CA 1
ATOM 761 C C . ILE A 1 100 ? 9.273 11.828 4.434 1 95 100 ILE A C 1
ATOM 763 O O . ILE A 1 100 ? 10.438 11.414 4.512 1 95 100 ILE A O 1
ATOM 767 N N . ASP A 1 101 ? 8.258 11.164 4.977 1 94.69 101 ASP A N 1
ATOM 768 C CA . ASP A 1 101 ? 8.383 9.805 5.5 1 94.69 101 ASP A CA 1
ATOM 769 C C . ASP A 1 101 ? 8.062 8.773 4.418 1 94.69 101 ASP A C 1
ATOM 771 O O . ASP A 1 101 ? 7.191 8.992 3.576 1 94.69 101 ASP A O 1
ATOM 775 N N . VAL A 1 102 ? 8.766 7.688 4.492 1 96.44 102 VAL A N 1
ATOM 776 C CA . VAL A 1 102 ? 8.648 6.664 3.459 1 96.44 102 VAL A CA 1
ATOM 777 C C . VAL A 1 102 ? 8.312 5.32 4.098 1 96.44 102 VAL A C 1
ATOM 779 O O . VAL A 1 102 ? 8.977 4.895 5.047 1 96.44 102 VAL A O 1
ATOM 782 N N . VAL A 1 103 ? 7.289 4.672 3.572 1 96.5 103 VAL A N 1
ATOM 783 C CA . VAL A 1 103 ? 6.992 3.279 3.904 1 96.5 103 VAL A CA 1
ATOM 784 C C . VAL A 1 103 ? 7 2.434 2.633 1 96.5 103 VAL A C 1
ATOM 786 O O . VAL A 1 103 ? 6.219 2.678 1.712 1 96.5 103 VAL A O 1
ATOM 789 N N . LEU A 1 104 ? 7.906 1.482 2.604 1 97.75 104 LEU A N 1
ATOM 790 C CA . LEU A 1 104 ? 8 0.55 1.485 1 97.75 104 LEU A CA 1
ATOM 791 C C . LEU A 1 104 ? 7.609 -0.859 1.917 1 97.75 104 LEU A C 1
ATOM 793 O O . LEU A 1 104 ? 8.156 -1.394 2.883 1 97.75 104 LEU A O 1
ATOM 797 N N . SER A 1 105 ? 6.656 -1.387 1.256 1 97.19 105 SER A N 1
ATOM 798 C CA . SER A 1 105 ? 6.289 -2.787 1.438 1 97.19 105 SER A CA 1
ATOM 799 C C . SER A 1 105 ? 6.684 -3.625 0.226 1 97.19 105 SER A C 1
ATOM 801 O O . SER A 1 105 ? 6.23 -3.363 -0.89 1 97.19 105 SER A O 1
ATOM 803 N N . ILE A 1 106 ? 7.516 -4.605 0.491 1 96.69 106 ILE A N 1
ATOM 804 C CA . ILE A 1 106 ? 7.98 -5.508 -0.558 1 96.69 106 ILE A CA 1
ATOM 805 C C . ILE A 1 106 ? 7.336 -6.879 -0.38 1 96.69 106 ILE A C 1
ATOM 807 O O . ILE A 1 106 ? 7.418 -7.477 0.696 1 96.69 106 ILE A O 1
ATOM 811 N N . MET A 1 107 ? 6.742 -7.367 -1.457 1 94.69 107 MET A N 1
ATOM 812 C CA . MET A 1 107 ? 6.133 -8.695 -1.427 1 94.69 107 MET A CA 1
ATOM 813 C C . MET A 1 107 ? 6.695 -9.578 -2.537 1 94.69 107 MET A C 1
ATOM 815 O O . MET A 1 107 ? 6.965 -9.094 -3.641 1 94.69 107 MET A O 1
ATOM 819 N N . TRP A 1 108 ? 6.828 -10.781 -2.17 1 92.88 108 TRP A N 1
ATOM 820 C CA . TRP A 1 108 ? 7.258 -11.75 -3.174 1 92.88 108 TRP A CA 1
ATOM 821 C C . TRP A 1 108 ? 6.336 -12.961 -3.186 1 92.88 108 TRP A C 1
ATOM 823 O O . TRP A 1 108 ? 5.938 -13.461 -2.129 1 92.88 108 TRP A O 1
ATOM 833 N N . ILE A 1 109 ? 5.977 -13.32 -4.379 1 89.5 109 ILE A N 1
ATOM 834 C CA . ILE A 1 109 ? 5.055 -14.43 -4.586 1 89.5 109 ILE A CA 1
ATOM 835 C C . ILE A 1 109 ? 5.738 -15.516 -5.418 1 89.5 109 ILE A C 1
ATOM 837 O O . ILE A 1 109 ? 6.211 -15.258 -6.523 1 89.5 109 ILE A O 1
ATOM 841 N N . SER A 1 110 ? 5.742 -16.688 -4.797 1 85.81 110 SER A N 1
ATOM 842 C CA . SER A 1 110 ? 6.32 -17.812 -5.535 1 85.81 110 SER A CA 1
ATOM 843 C C . SER A 1 110 ? 5.461 -18.188 -6.738 1 85.81 110 SER A C 1
ATOM 845 O O . SER A 1 110 ? 4.23 -18.188 -6.648 1 85.81 110 SER A O 1
ATOM 847 N N . ILE A 1 111 ? 5.969 -18.328 -7.91 1 75.5 111 ILE A N 1
ATOM 848 C CA . ILE A 1 111 ? 5.285 -18.641 -9.156 1 75.5 111 ILE A CA 1
ATOM 849 C C . ILE A 1 111 ? 5.031 -20.141 -9.242 1 75.5 111 ILE A C 1
ATOM 851 O O . ILE A 1 111 ? 5.887 -20.953 -8.859 1 75.5 111 ILE A O 1
ATOM 855 N N . MET B 1 1 ? -6.121 -6.637 -19 1 53.62 1 MET B N 1
ATOM 856 C CA . MET B 1 1 ? -5.871 -7.688 -18.031 1 53.62 1 MET B CA 1
ATOM 857 C C . MET B 1 1 ? -7.164 -8.109 -17.344 1 53.62 1 MET B C 1
ATOM 859 O O . MET B 1 1 ? -7.898 -7.266 -16.812 1 53.62 1 MET B O 1
ATOM 863 N N . SER B 1 2 ? -7.664 -9.297 -17.703 1 70.88 2 SER B N 1
ATOM 864 C CA . SER B 1 2 ? -9.031 -9.578 -17.297 1 70.88 2 SER B CA 1
ATOM 865 C C . SER B 1 2 ? -9.109 -9.906 -15.805 1 70.88 2 SER B C 1
ATOM 867 O O . SER B 1 2 ? -8.273 -10.656 -15.289 1 70.88 2 SER B O 1
ATOM 869 N N . CYS B 1 3 ? -9.711 -9.211 -14.984 1 82.06 3 CYS B N 1
ATOM 870 C CA . CYS B 1 3 ? -10.031 -9.477 -13.586 1 82.06 3 CYS B CA 1
ATOM 871 C C . CYS B 1 3 ? -10.688 -10.836 -13.422 1 82.06 3 CYS B C 1
ATOM 873 O O . CYS B 1 3 ? -11.555 -11.211 -14.211 1 82.06 3 CYS B O 1
ATOM 875 N N . PRO B 1 4 ? -10.219 -11.617 -12.438 1 90.06 4 PRO B N 1
ATOM 876 C CA . PRO B 1 4 ? -10.742 -12.969 -12.219 1 90.06 4 PRO B CA 1
ATOM 877 C C . PRO B 1 4 ? -12.234 -12.977 -11.891 1 90.06 4 PRO B C 1
ATOM 879 O O . PRO B 1 4 ? -12.891 -14.008 -12.023 1 90.06 4 PRO B O 1
ATOM 882 N N . ILE B 1 5 ? -12.734 -11.859 -11.352 1 93.69 5 ILE B N 1
ATOM 883 C CA . ILE B 1 5 ? -14.148 -11.766 -11.023 1 93.69 5 ILE B CA 1
ATOM 884 C C . ILE B 1 5 ? -14.734 -10.5 -11.648 1 93.69 5 ILE B C 1
ATOM 886 O O . ILE B 1 5 ? -14 -9.609 -12.078 1 93.69 5 ILE B O 1
ATOM 890 N N . ASP B 1 6 ? -16.078 -10.445 -11.617 1 94.88 6 ASP B N 1
ATOM 891 C CA . ASP B 1 6 ? -16.766 -9.266 -12.148 1 94.88 6 ASP B CA 1
ATOM 892 C C . ASP B 1 6 ? -16.328 -8 -11.414 1 94.88 6 ASP B C 1
ATOM 894 O O . ASP B 1 6 ? -16.25 -7.98 -10.188 1 94.88 6 ASP B O 1
ATOM 898 N N . SER B 1 7 ? -16.031 -7.008 -12.164 1 94 7 SER B N 1
ATOM 899 C CA . SER B 1 7 ? -15.523 -5.766 -11.594 1 94 7 SER B CA 1
ATOM 900 C C . SER B 1 7 ? -16.547 -5.137 -10.641 1 94 7 SER B C 1
ATOM 902 O O . SER B 1 7 ? -16.172 -4.566 -9.617 1 94 7 SER B O 1
ATOM 904 N N . LYS B 1 8 ? -17.859 -5.23 -11.047 1 95.62 8 LYS B N 1
ATOM 905 C CA . LYS B 1 8 ? -18.906 -4.668 -10.188 1 95.62 8 LYS B CA 1
ATOM 906 C C . LYS B 1 8 ? -18.969 -5.406 -8.859 1 95.62 8 LYS B C 1
ATOM 908 O O . LYS B 1 8 ? -19.141 -4.785 -7.809 1 95.62 8 LYS B O 1
ATOM 913 N N . LYS B 1 9 ? -18.859 -6.668 -9.008 1 96.88 9 LYS B N 1
ATOM 914 C CA . LYS B 1 9 ? -18.875 -7.473 -7.793 1 96.88 9 LYS B CA 1
ATOM 915 C C . LYS B 1 9 ? -17.672 -7.156 -6.91 1 96.88 9 LYS B C 1
ATOM 917 O O . LYS B 1 9 ? -17.797 -7.039 -5.691 1 96.88 9 LYS B O 1
ATOM 922 N N . LEU B 1 10 ? -16.5 -7.035 -7.457 1 97.19 10 LEU B N 1
ATOM 923 C CA . LEU B 1 10 ? -15.281 -6.688 -6.723 1 97.19 10 LEU B CA 1
ATOM 924 C C . LEU B 1 10 ? -15.453 -5.352 -6.004 1 97.19 10 LEU B C 1
ATOM 926 O O . LEU B 1 10 ? -15.117 -5.23 -4.82 1 97.19 10 LEU B O 1
ATOM 930 N N . GLU B 1 11 ? -16 -4.406 -6.668 1 97.12 11 GLU B N 1
ATOM 931 C CA . GLU B 1 11 ? -16.234 -3.09 -6.082 1 97.12 11 GLU B CA 1
ATOM 932 C C . GLU B 1 11 ? -17.203 -3.168 -4.91 1 97.12 11 GLU B C 1
ATOM 934 O O . GLU B 1 11 ? -16.984 -2.525 -3.879 1 97.12 11 GLU B O 1
ATOM 939 N N . GLU B 1 12 ? -18.188 -3.951 -5.109 1 98.06 12 GLU B N 1
ATOM 940 C CA . GLU B 1 12 ? -19.188 -4.117 -4.051 1 98.06 12 GLU B CA 1
ATOM 941 C C . GLU B 1 12 ? -18.562 -4.727 -2.801 1 98.06 12 GLU B C 1
ATOM 943 O O . GLU B 1 12 ? -18.859 -4.309 -1.681 1 98.06 12 GLU B O 1
ATOM 948 N N . ILE B 1 13 ? -17.75 -5.703 -2.994 1 98.19 13 ILE B N 1
ATOM 949 C CA . ILE B 1 13 ? -17.047 -6.348 -1.889 1 98.19 13 ILE B CA 1
ATOM 950 C C . ILE B 1 13 ? -16.219 -5.312 -1.122 1 98.19 13 ILE B C 1
ATOM 952 O O . ILE B 1 13 ? -16.297 -5.246 0.108 1 98.19 13 ILE B O 1
ATOM 956 N N . CYS B 1 14 ? -15.477 -4.484 -1.804 1 98.38 14 CYS B N 1
ATOM 957 C CA . CYS B 1 14 ? -14.609 -3.486 -1.191 1 98.38 14 CYS B CA 1
ATOM 958 C C . CYS B 1 14 ? -15.422 -2.432 -0.452 1 98.38 14 CYS B C 1
ATOM 960 O O . CYS B 1 14 ? -15.109 -2.08 0.685 1 98.38 14 CYS B O 1
ATOM 962 N N . LEU B 1 15 ? -16.516 -1.97 -1.083 1 98.19 15 LEU B N 1
ATOM 963 C CA . LEU B 1 15 ? -17.328 -0.911 -0.498 1 98.19 15 LEU B CA 1
ATOM 964 C C . LEU B 1 15 ? -18.062 -1.406 0.75 1 98.19 15 LEU B C 1
ATOM 966 O O . LEU B 1 15 ? -18.172 -0.678 1.74 1 98.19 15 LEU B O 1
ATOM 970 N N . GLU B 1 16 ? -18.5 -2.588 0.651 1 98.44 16 GLU B N 1
ATOM 971 C CA . GLU B 1 16 ? -19.156 -3.164 1.822 1 98.44 16 GLU B CA 1
ATOM 972 C C . GLU B 1 16 ? -18.188 -3.262 3 1 98.44 16 GLU B C 1
ATOM 974 O O . GLU B 1 16 ? -18.531 -2.9 4.125 1 98.44 16 GLU B O 1
ATOM 979 N N . ALA B 1 17 ? -16.984 -3.742 2.736 1 98.44 17 ALA B N 1
ATOM 980 C CA . ALA B 1 17 ? -15.984 -3.906 3.785 1 98.44 17 ALA B CA 1
ATOM 981 C C . ALA B 1 17 ? -15.578 -2.557 4.367 1 98.44 17 ALA B C 1
ATOM 983 O O . ALA B 1 17 ? -15.25 -2.459 5.551 1 98.44 17 ALA B O 1
ATOM 984 N N . ALA B 1 18 ? -15.609 -1.498 3.586 1 98.44 18 ALA B N 1
ATOM 985 C CA . ALA B 1 18 ? -15.078 -0.195 3.984 1 98.44 18 ALA B CA 1
ATOM 986 C C . ALA B 1 18 ? -16.156 0.638 4.684 1 98.44 18 ALA B C 1
ATOM 988 O O . ALA B 1 18 ? -15.859 1.716 5.211 1 98.44 18 ALA B O 1
ATOM 989 N N . GLN B 1 19 ? -17.391 0.205 4.746 1 98.19 19 GLN B N 1
ATOM 990 C CA . GLN B 1 19 ? -18.516 0.993 5.223 1 98.19 19 GLN B CA 1
ATOM 991 C C . GLN B 1 19 ? -18.281 1.505 6.637 1 98.19 19 GLN B C 1
ATOM 993 O O . GLN B 1 19 ? -18.5 2.682 6.926 1 98.19 19 GLN B O 1
ATOM 998 N N . PRO B 1 20 ? -17.812 0.673 7.492 1 98.06 20 PRO B N 1
ATOM 999 C CA . PRO B 1 20 ? -17.594 1.169 8.852 1 98.06 20 PRO B CA 1
ATOM 1000 C C . PRO B 1 20 ? -16.609 2.334 8.906 1 98.06 20 PRO B C 1
ATOM 1002 O O . PRO B 1 20 ? -16.797 3.27 9.688 1 98.06 20 PRO B O 1
ATOM 1005 N N . VAL B 1 21 ? -15.562 2.271 8.109 1 97.88 21 VAL B N 1
ATOM 1006 C CA . VAL B 1 21 ? -14.562 3.334 8.062 1 97.88 21 VAL B CA 1
ATOM 1007 C C . VAL B 1 21 ? -15.18 4.598 7.473 1 97.88 21 VAL B C 1
ATOM 1009 O O . VAL B 1 21 ? -14.992 5.695 8 1 97.88 21 VAL B O 1
ATOM 1012 N N . LEU B 1 22 ? -15.984 4.418 6.445 1 97.75 22 LEU B N 1
ATOM 1013 C CA . LEU B 1 22 ? -16.562 5.547 5.723 1 97.75 22 LEU B CA 1
ATOM 1014 C C . LEU B 1 22 ? -17.609 6.262 6.574 1 97.75 22 LEU B C 1
ATOM 1016 O O . LEU B 1 22 ? -17.812 7.469 6.43 1 97.75 22 LEU B O 1
ATOM 1020 N N . LYS B 1 23 ? -18.172 5.578 7.477 1 97.44 23 LYS B N 1
ATOM 1021 C CA . LYS B 1 23 ? -19.25 6.121 8.312 1 97.44 23 LYS B CA 1
ATOM 1022 C C . LYS B 1 23 ? -18.688 6.727 9.594 1 97.44 23 LYS B C 1
ATOM 1024 O O . LYS B 1 23 ? -19.406 7.398 10.336 1 97.44 23 LYS B O 1
ATOM 1029 N N . ALA B 1 24 ? -17.438 6.426 9.867 1 96.69 24 ALA B N 1
ATOM 1030 C CA . ALA B 1 24 ? -16.844 6.988 11.086 1 96.69 24 ALA B CA 1
ATOM 1031 C C . ALA B 1 24 ? -16.906 8.516 11.062 1 96.69 24 ALA B C 1
ATOM 1033 O O . ALA B 1 24 ? -16.469 9.141 10.094 1 96.69 24 ALA B O 1
ATOM 1034 N N . SER B 1 25 ? -17.422 9.148 12.141 1 95.06 25 SER B N 1
ATOM 1035 C CA . SER B 1 25 ? -17.641 10.594 12.172 1 95.06 25 SER B CA 1
ATOM 1036 C C . SER B 1 25 ? -16.406 11.32 12.703 1 95.06 25 SER B C 1
ATOM 1038 O O . SER B 1 25 ? -16.297 12.539 12.57 1 95.06 25 SER B O 1
ATOM 1040 N N . GLU B 1 26 ? -15.578 10.562 13.375 1 93.88 26 GLU B N 1
ATOM 1041 C CA . GLU B 1 26 ? -14.328 11.125 13.898 1 93.88 26 GLU B CA 1
ATOM 1042 C C . GLU B 1 26 ? -13.164 10.172 13.664 1 93.88 26 GLU B C 1
ATOM 1044 O O . GLU B 1 26 ? -13.359 8.961 13.5 1 93.88 26 GLU B O 1
ATOM 1049 N N . TYR B 1 27 ? -11.969 10.797 13.688 1 93.62 27 TYR B N 1
ATOM 1050 C CA . TYR B 1 27 ? -10.758 10 13.562 1 93.62 27 TYR B CA 1
ATOM 1051 C C . TYR B 1 27 ? -10.195 9.641 14.93 1 93.62 27 TYR B C 1
ATOM 1053 O O . TYR B 1 27 ? -10.047 10.516 15.797 1 93.62 27 TYR B O 1
ATOM 1061 N N . ASP B 1 28 ? -9.938 8.383 15.094 1 94.31 28 ASP B N 1
ATOM 1062 C CA . ASP B 1 28 ? -9.188 7.777 16.188 1 94.31 28 ASP B CA 1
ATOM 1063 C C . ASP B 1 28 ? -8.094 6.852 15.664 1 94.31 28 ASP B C 1
ATOM 1065 O O . ASP B 1 28 ? -8.383 5.82 15.055 1 94.31 28 ASP B O 1
ATOM 1069 N N . GLY B 1 29 ? -6.887 7.297 15.883 1 92.75 29 GLY B N 1
ATOM 1070 C CA . GLY B 1 29 ? -5.766 6.586 15.289 1 92.75 29 GLY B CA 1
ATOM 1071 C C . GLY B 1 29 ? -5.801 5.09 15.555 1 92.75 29 GLY B C 1
ATOM 1072 O O . GLY B 1 29 ? -5.648 4.293 14.625 1 92.75 29 GLY B O 1
ATOM 1073 N N . ASP B 1 30 ? -5.961 4.73 16.719 1 95.06 30 ASP B N 1
ATOM 1074 C CA . ASP B 1 30 ? -5.961 3.318 17.094 1 95.06 30 ASP B CA 1
ATOM 1075 C C . ASP B 1 30 ? -7.156 2.59 16.484 1 95.06 30 ASP B C 1
ATOM 1077 O O . ASP B 1 30 ? -7.008 1.498 15.922 1 95.06 30 ASP B O 1
ATOM 1081 N N . LYS B 1 31 ? -8.281 3.184 16.625 1 95.81 31 LYS B N 1
ATOM 1082 C CA . LYS B 1 31 ? -9.484 2.57 16.078 1 95.81 31 LYS B CA 1
ATOM 1083 C C . LYS B 1 31 ? -9.391 2.451 14.555 1 95.81 31 LYS B C 1
ATOM 1085 O O . LYS B 1 31 ? -9.812 1.443 13.984 1 95.81 31 LYS B O 1
ATOM 1090 N N . THR B 1 32 ? -8.852 3.477 13.953 1 96.44 32 THR B N 1
ATOM 1091 C CA . THR B 1 32 ? -8.719 3.492 12.5 1 96.44 32 THR B CA 1
ATOM 1092 C C . THR B 1 32 ? -7.781 2.381 12.039 1 96.44 32 THR B C 1
ATOM 1094 O O . THR B 1 32 ? -8.047 1.717 11.031 1 96.44 32 THR B O 1
ATOM 1097 N N . ALA B 1 33 ? -6.734 2.174 12.758 1 96.06 33 ALA B N 1
ATOM 1098 C CA . ALA B 1 33 ? -5.812 1.086 12.438 1 96.06 33 ALA B CA 1
ATOM 1099 C C . ALA B 1 33 ? -6.512 -0.268 12.531 1 96.06 33 ALA B C 1
ATOM 1101 O O . ALA B 1 33 ? -6.324 -1.129 11.664 1 96.06 33 ALA B O 1
ATOM 1102 N N . GLU B 1 34 ? -7.277 -0.364 13.492 1 97.44 34 GLU B N 1
ATOM 1103 C CA . GLU B 1 34 ? -8.031 -1.602 13.672 1 97.44 34 GLU B CA 1
ATOM 1104 C C . GLU B 1 34 ? -9.047 -1.801 12.555 1 97.44 34 GLU B C 1
ATOM 1106 O O . GLU B 1 34 ? -9.188 -2.904 12.023 1 97.44 34 GLU B O 1
ATOM 1111 N N . MET B 1 35 ? -9.742 -0.751 12.266 1 97.75 35 MET B N 1
ATOM 1112 C CA . MET B 1 35 ? -10.711 -0.816 11.18 1 97.75 35 MET B CA 1
ATOM 1113 C C . MET B 1 35 ? -10.031 -1.171 9.859 1 97.75 35 MET B C 1
ATOM 1115 O O . MET B 1 35 ? -10.578 -1.919 9.055 1 97.75 35 MET B O 1
ATOM 1119 N N . ASN B 1 36 ? -8.836 -0.671 9.688 1 98.06 36 ASN B N 1
ATOM 1120 C CA . ASN B 1 36 ? -8.086 -0.943 8.469 1 98.06 36 ASN B CA 1
ATOM 1121 C C . ASN B 1 36 ? -7.789 -2.432 8.312 1 98.06 36 ASN B C 1
ATOM 1123 O O . ASN B 1 36 ? -7.984 -2.998 7.234 1 98.06 36 ASN B O 1
ATOM 1127 N N . GLN B 1 37 ? -7.414 -2.975 9.367 1 97.56 37 GLN B N 1
ATOM 1128 C CA . GLN B 1 37 ? -7.152 -4.41 9.375 1 97.56 37 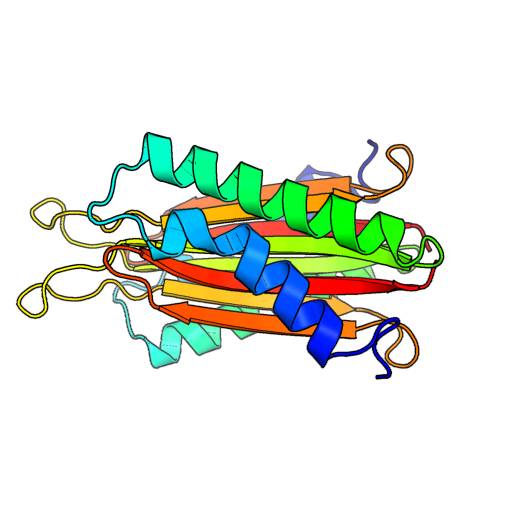GLN B CA 1
ATOM 1129 C C . GLN B 1 37 ? -8.422 -5.203 9.055 1 97.56 37 GLN B C 1
ATOM 1131 O O . GLN B 1 37 ? -8.383 -6.148 8.266 1 97.56 37 GLN B O 1
ATOM 1136 N N . SER B 1 38 ? -9.453 -4.777 9.648 1 98.19 38 SER B N 1
ATOM 1137 C CA . SER B 1 38 ? -10.727 -5.457 9.438 1 98.19 38 SER B CA 1
ATOM 1138 C C . SER B 1 38 ? -11.156 -5.383 7.977 1 98.19 38 SER B C 1
ATOM 1140 O O . SER B 1 38 ? -11.648 -6.367 7.418 1 98.19 38 SER B O 1
ATOM 1142 N N . VAL B 1 39 ? -10.984 -4.242 7.41 1 98.44 39 VAL B N 1
ATOM 1143 C CA . VAL B 1 39 ? -11.328 -4.047 6.008 1 98.44 39 VAL B CA 1
ATOM 1144 C C . VAL B 1 39 ? -10.523 -5.008 5.137 1 98.44 39 VAL B C 1
ATOM 1146 O O . VAL B 1 39 ? -11.094 -5.715 4.293 1 98.44 39 VAL B O 1
ATOM 1149 N N . ILE B 1 40 ? -9.242 -5.047 5.359 1 98.06 40 ILE B N 1
ATOM 1150 C CA . ILE B 1 40 ? -8.336 -5.871 4.566 1 98.06 40 ILE B CA 1
ATOM 1151 C C . ILE B 1 40 ? -8.758 -7.336 4.668 1 98.06 40 ILE B C 1
ATOM 1153 O O . ILE B 1 40 ? -8.898 -8.016 3.648 1 98.06 40 ILE B O 1
ATOM 1157 N N . TYR B 1 41 ? -9.047 -7.777 5.832 1 97.19 41 TYR B N 1
ATOM 1158 C CA . TYR B 1 41 ? -9.375 -9.18 6.043 1 97.19 41 TYR B CA 1
ATOM 1159 C C . TYR B 1 41 ? -10.742 -9.516 5.453 1 97.19 41 TYR B C 1
ATOM 1161 O O . TYR B 1 41 ? -10.93 -10.594 4.879 1 97.19 41 TYR B O 1
ATOM 1169 N N . ALA B 1 42 ? -11.672 -8.641 5.613 1 98.19 42 ALA B N 1
ATOM 1170 C CA . ALA B 1 42 ? -13 -8.867 5.047 1 98.19 42 ALA B CA 1
ATOM 1171 C C . ALA B 1 42 ? -12.938 -9 3.527 1 98.19 42 ALA B C 1
ATOM 1173 O O . ALA B 1 42 ? -13.562 -9.883 2.947 1 98.19 42 ALA B O 1
ATOM 1174 N N . VAL B 1 43 ? -12.156 -8.141 2.916 1 98.12 43 VAL B N 1
ATOM 1175 C CA . VAL B 1 43 ? -12.031 -8.164 1.462 1 98.12 43 VAL B CA 1
ATOM 1176 C C . VAL B 1 43 ? -11.32 -9.445 1.024 1 98.12 43 VAL B C 1
ATOM 1178 O O . VAL B 1 43 ? -11.789 -10.141 0.121 1 98.12 43 VAL B O 1
ATOM 1181 N N . LEU B 1 44 ? -10.242 -9.75 1.704 1 96.56 44 LEU B N 1
ATOM 1182 C CA . LEU B 1 44 ? -9.469 -10.938 1.373 1 96.56 44 LEU B CA 1
ATOM 1183 C C . LEU B 1 44 ? -10.328 -12.195 1.482 1 96.56 44 LEU B C 1
ATOM 1185 O O . LEU B 1 44 ? -10.32 -13.039 0.587 1 96.56 44 LEU B O 1
ATOM 1189 N N . ASN B 1 45 ? -11.047 -12.297 2.525 1 96.31 45 ASN B N 1
ATOM 1190 C CA . ASN B 1 45 ? -11.891 -13.461 2.75 1 96.31 45 ASN B CA 1
ATOM 1191 C C . ASN B 1 45 ? -12.969 -13.586 1.676 1 96.31 45 ASN B C 1
ATOM 1193 O O . ASN B 1 45 ? -13.227 -14.68 1.17 1 96.31 45 ASN B O 1
ATOM 1197 N N . ALA B 1 46 ? -13.562 -12.516 1.366 1 97.19 46 ALA B N 1
ATOM 1198 C CA . ALA B 1 46 ? -14.617 -12.516 0.353 1 97.19 46 ALA B CA 1
ATOM 1199 C C . ALA B 1 46 ? -14.062 -12.922 -1.012 1 97.19 46 ALA B C 1
ATOM 1201 O O . ALA B 1 46 ? -14.688 -13.695 -1.736 1 97.19 46 ALA B O 1
ATOM 1202 N N . LEU B 1 47 ? -12.891 -12.414 -1.37 1 95.5 47 LEU B N 1
ATOM 1203 C CA . LEU B 1 47 ? -12.289 -12.711 -2.668 1 95.5 47 LEU B CA 1
ATOM 1204 C C . LEU B 1 47 ? -11.852 -14.172 -2.746 1 95.5 47 LEU B C 1
ATOM 1206 O O . LEU B 1 47 ? -12 -14.812 -3.787 1 95.5 47 LEU B O 1
ATOM 1210 N N . ASN B 1 48 ? -11.359 -14.648 -1.668 1 93.19 48 ASN B N 1
ATOM 1211 C CA . ASN B 1 48 ? -10.945 -16.047 -1.618 1 93.19 48 ASN B CA 1
ATOM 1212 C C . ASN B 1 48 ? -12.133 -16.984 -1.784 1 93.19 48 ASN B C 1
ATOM 1214 O O . ASN B 1 48 ? -11.984 -18.094 -2.314 1 93.19 48 ASN B O 1
ATOM 1218 N N . LYS B 1 49 ? -13.25 -16.578 -1.321 1 94.62 49 LYS B N 1
ATOM 1219 C CA . LYS B 1 49 ? -14.469 -17.375 -1.48 1 94.62 49 LYS B CA 1
ATOM 1220 C C . LYS B 1 49 ? -14.938 -17.375 -2.932 1 94.62 49 LYS B C 1
ATOM 1222 O O . LYS B 1 49 ? -15.531 -18.344 -3.396 1 94.62 49 LYS B O 1
ATOM 1227 N N . GLU B 1 50 ? -14.617 -16.328 -3.635 1 93.12 50 GLU B N 1
ATOM 1228 C CA . GLU B 1 50 ? -15.031 -16.219 -5.031 1 93.12 50 GLU B CA 1
ATOM 1229 C C . GLU B 1 50 ? -14.172 -17.109 -5.93 1 93.12 50 GLU B C 1
ATOM 1231 O O . GLU B 1 50 ? -14.688 -17.734 -6.859 1 93.12 50 GLU B O 1
ATOM 1236 N N . THR B 1 51 ? -12.898 -17.125 -5.719 1 88.5 51 THR B N 1
ATOM 1237 C CA . THR B 1 51 ? -12 -17.969 -6.496 1 88.5 51 THR B CA 1
ATOM 1238 C C . THR B 1 51 ? -10.68 -18.172 -5.758 1 88.5 51 THR B C 1
ATOM 1240 O O . THR B 1 51 ? -10.164 -17.25 -5.137 1 88.5 51 THR B O 1
ATOM 1243 N N . GLN B 1 52 ? -10.18 -19.375 -5.898 1 87.12 52 GLN B N 1
ATOM 1244 C CA . GLN B 1 52 ? -8.906 -19.719 -5.258 1 87.12 52 GLN B CA 1
ATOM 1245 C C . GLN B 1 52 ? -7.824 -19.984 -6.297 1 87.12 52 GLN B C 1
ATOM 1247 O O . GLN B 1 52 ? -6.746 -20.484 -5.961 1 87.12 52 GLN B O 1
ATOM 1252 N N . SER B 1 53 ? -8.078 -19.609 -7.496 1 88 53 SER B N 1
ATOM 1253 C CA . SER B 1 53 ? -7.133 -19.812 -8.586 1 88 53 SER B CA 1
ATOM 1254 C C . SER B 1 53 ? -6.09 -18.703 -8.633 1 88 53 SER B C 1
ATOM 1256 O O . SER B 1 53 ? -5.133 -18.781 -9.406 1 88 53 SER B O 1
ATOM 12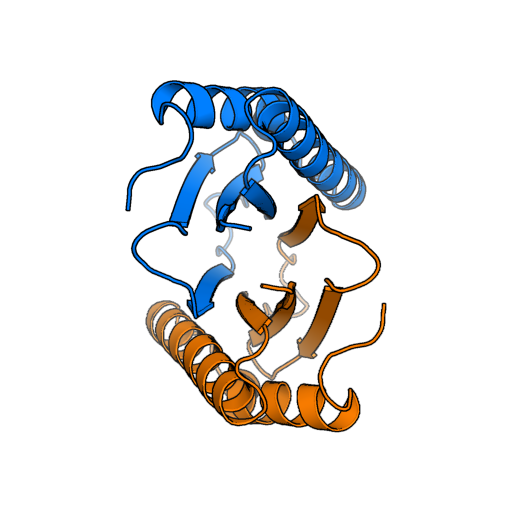58 N N . TYR B 1 54 ? -6.324 -17.734 -7.84 1 89.75 54 TYR B N 1
ATOM 1259 C CA . TYR B 1 54 ? -5.414 -16.594 -7.766 1 89.75 54 TYR B CA 1
ATOM 1260 C C . TYR B 1 54 ? -4.988 -16.328 -6.328 1 89.75 54 TYR B C 1
ATOM 1262 O O . TYR B 1 54 ? -5.719 -16.656 -5.387 1 89.75 54 TYR B O 1
ATOM 1270 N N . LYS B 1 55 ? -3.812 -15.789 -6.258 1 90.19 55 LYS B N 1
ATOM 1271 C CA . LYS B 1 55 ? -3.406 -15.195 -4.984 1 90.19 55 LYS B CA 1
ATOM 1272 C C . LYS B 1 55 ? -3.809 -13.727 -4.91 1 90.19 55 LYS B C 1
ATOM 1274 O O . LYS B 1 55 ? -3.461 -12.938 -5.793 1 90.19 55 LYS B O 1
ATOM 1279 N N . TRP B 1 56 ? -4.52 -13.445 -3.82 1 93.19 56 TRP B N 1
ATOM 1280 C CA . TRP B 1 56 ? -5.016 -12.086 -3.652 1 93.19 56 TRP B CA 1
ATOM 1281 C C . TRP B 1 56 ? -4.141 -11.305 -2.68 1 93.19 56 TRP B C 1
ATOM 1283 O O . TRP B 1 56 ? -3.729 -11.836 -1.644 1 93.19 56 TRP B O 1
ATOM 1293 N N . ILE B 1 57 ? -3.873 -10.016 -3.01 1 94.62 57 ILE B N 1
ATOM 1294 C CA . ILE B 1 57 ? -3.223 -9.062 -2.121 1 94.62 57 ILE B CA 1
ATOM 1295 C C . ILE B 1 57 ? -4.098 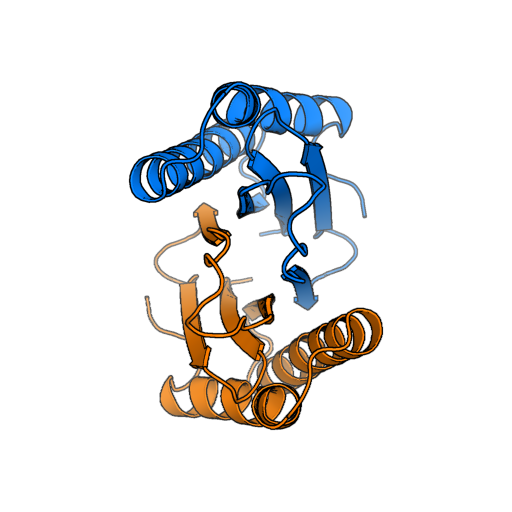-7.82 -1.969 1 94.62 57 ILE B C 1
ATOM 1297 O O . ILE B 1 57 ? -4.531 -7.234 -2.963 1 94.62 57 ILE B O 1
ATOM 1301 N N . VAL B 1 58 ? -4.371 -7.477 -0.75 1 96.75 58 VAL B N 1
ATOM 1302 C CA . VAL B 1 58 ? -5.148 -6.277 -0.46 1 96.75 58 VAL B CA 1
ATOM 1303 C C . VAL B 1 58 ? -4.277 -5.262 0.275 1 96.75 58 VAL B C 1
ATOM 1305 O O . VAL B 1 58 ? -3.684 -5.578 1.308 1 96.75 58 VAL B O 1
ATOM 1308 N N . SER B 1 59 ? -4.141 -4.117 -0.278 1 97 59 SER B N 1
ATOM 1309 C CA . SER B 1 59 ? -3.492 -2.975 0.354 1 97 59 SER B CA 1
ATOM 1310 C C . SER B 1 59 ? -4.496 -1.868 0.661 1 97 59 SER B C 1
ATOM 1312 O O . SER B 1 59 ? -5.219 -1.415 -0.229 1 97 59 SER B O 1
ATOM 1314 N N . SER B 1 60 ? -4.527 -1.447 1.872 1 97.12 60 SER B N 1
ATOM 1315 C CA . SER B 1 60 ? -5.445 -0.387 2.273 1 97.12 60 SER B CA 1
ATOM 1316 C C . SER B 1 60 ? -4.699 0.777 2.916 1 97.12 60 SER B C 1
ATOM 1318 O O . SER B 1 60 ? -3.84 0.571 3.777 1 97.12 60 SER B O 1
ATOM 1320 N N . THR B 1 61 ? -4.992 1.975 2.512 1 95.25 61 THR B N 1
ATOM 1321 C CA . THR B 1 61 ? -4.508 3.215 3.105 1 95.25 61 THR B CA 1
ATOM 1322 C C . THR B 1 61 ? -5.668 4.09 3.564 1 95.25 61 THR B C 1
ATOM 1324 O O . THR B 1 61 ? -6.5 4.504 2.752 1 95.25 61 THR B O 1
ATOM 1327 N N . LEU B 1 62 ? -5.68 4.324 4.824 1 96.44 62 LEU B N 1
ATOM 1328 C CA . LEU B 1 62 ? -6.676 5.219 5.406 1 96.44 62 LEU B CA 1
ATOM 1329 C C . LEU B 1 62 ? -6.043 6.551 5.801 1 96.44 62 LEU B C 1
ATOM 1331 O O . LEU B 1 62 ? -4.992 6.578 6.438 1 96.44 62 LEU B O 1
ATOM 1335 N N . VAL B 1 63 ? -6.727 7.633 5.449 1 92.81 63 VAL B N 1
ATOM 1336 C CA . VAL B 1 63 ? -6.172 8.961 5.688 1 92.81 63 VAL B CA 1
ATOM 1337 C C . VAL B 1 63 ? -7.195 9.828 6.422 1 92.81 63 VAL B C 1
ATOM 1339 O O . VAL B 1 63 ? -8.328 9.984 5.961 1 92.81 63 VAL B O 1
ATOM 1342 N N . GLN B 1 64 ? -6.75 10.32 7.562 1 93.44 64 GLN B N 1
ATOM 1343 C CA . GLN B 1 64 ? -7.598 11.258 8.305 1 93.44 64 GLN B CA 1
ATOM 1344 C C . GLN B 1 64 ? -7.891 12.508 7.477 1 93.44 64 GLN B C 1
ATOM 1346 O O . GLN B 1 64 ? -6.984 13.094 6.883 1 93.44 64 GLN B O 1
ATOM 1351 N N . LYS B 1 65 ? -9.148 12.836 7.508 1 89.38 65 LYS B N 1
ATOM 1352 C CA . LYS B 1 65 ? -9.523 14.102 6.879 1 89.38 65 LYS B CA 1
ATOM 1353 C C . LYS B 1 65 ? -9.375 15.266 7.855 1 89.38 65 LYS B C 1
ATOM 1355 O O . LYS B 1 65 ? -9.703 15.141 9.039 1 89.38 65 LYS B O 1
ATOM 1360 N N . LEU B 1 66 ? -8.789 16.25 7.441 1 82.38 66 LEU B N 1
ATOM 1361 C CA . LEU B 1 66 ? -8.68 17.453 8.258 1 82.38 66 LEU B CA 1
ATOM 1362 C C . LEU B 1 66 ? -9.656 18.531 7.777 1 82.38 66 LEU B C 1
ATOM 1364 O O . LEU B 1 66 ? -10.125 18.469 6.641 1 82.38 66 LEU B O 1
ATOM 1368 N N . PRO B 1 67 ? -9.953 19.422 8.766 1 76.62 67 PRO B N 1
ATOM 1369 C CA . PRO B 1 67 ? -10.828 20.516 8.359 1 76.62 67 PRO B CA 1
ATOM 1370 C C . PRO B 1 67 ? -10.258 21.328 7.191 1 76.62 67 PRO B C 1
ATOM 1372 O O . PRO B 1 67 ? -9.055 21.297 6.945 1 76.62 67 PRO B O 1
ATOM 1375 N N . GLU B 1 68 ? -11.211 21.844 6.367 1 71.75 68 GLU B N 1
ATOM 1376 C CA . GLU B 1 68 ? -10.836 22.562 5.152 1 71.75 68 GLU B CA 1
ATOM 1377 C C . GLU B 1 68 ? -9.805 23.656 5.453 1 71.75 68 GLU B C 1
ATOM 1379 O O . GLU B 1 68 ? -8.992 24 4.594 1 71.75 68 GLU B O 1
ATOM 1384 N N . ASP B 1 69 ? -9.766 24.188 6.707 1 74 69 ASP B N 1
ATOM 1385 C CA . ASP B 1 69 ? -8.875 25.297 7.059 1 74 69 ASP B CA 1
ATOM 1386 C C . ASP B 1 69 ? -7.488 24.781 7.445 1 74 69 ASP B C 1
ATOM 1388 O O . ASP B 1 69 ? -6.582 25.562 7.719 1 74 69 ASP B O 1
ATOM 1392 N N . HIS B 1 70 ? -7.402 23.406 7.453 1 73.31 70 HIS B N 1
ATOM 1393 C CA . HIS B 1 70 ? -6.113 22.812 7.781 1 73.31 70 HIS B CA 1
ATOM 1394 C C . HIS B 1 70 ? -5.395 22.328 6.523 1 73.31 70 HIS B C 1
ATOM 1396 O O . HIS B 1 70 ? -6.031 21.828 5.594 1 73.31 70 HIS B O 1
ATOM 1402 N N . PRO B 1 71 ? -4.098 22.766 6.5 1 64.31 71 PRO B N 1
ATOM 1403 C CA . PRO B 1 71 ? -3.373 22.234 5.34 1 64.31 71 PRO B CA 1
ATOM 1404 C C . PRO B 1 71 ? -3.375 20.703 5.289 1 64.31 71 PRO B C 1
ATOM 1406 O O . PRO B 1 71 ? -3.283 20.047 6.328 1 64.31 71 PRO B O 1
ATOM 1409 N N . SER B 1 72 ? -3.742 20.219 4.207 1 67.75 72 SER B N 1
ATOM 1410 C CA . SER B 1 72 ? -3.781 18.766 3.98 1 67.75 72 SER B CA 1
ATOM 1411 C C . SER B 1 72 ? -2.375 18.203 3.834 1 67.75 72 SER B C 1
ATOM 1413 O O . SER B 1 72 ? -1.475 18.875 3.328 1 67.75 72 SER B O 1
ATOM 1415 N N . ARG B 1 73 ? -2.025 17.203 4.625 1 77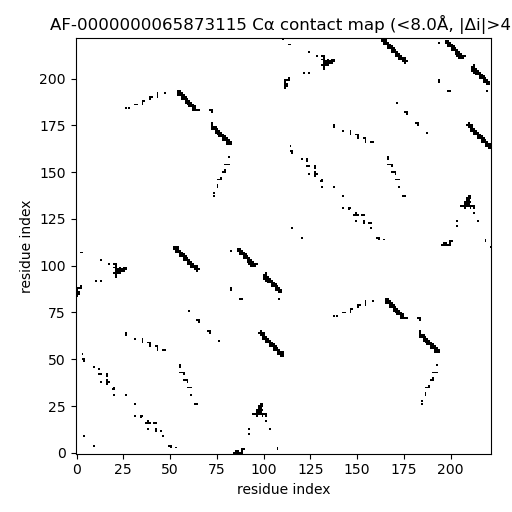.31 73 ARG B N 1
ATOM 1416 C CA . ARG B 1 73 ? -0.778 16.5 4.344 1 77.31 73 ARG B CA 1
ATOM 1417 C C . ARG B 1 73 ? -0.848 15.773 3.006 1 77.31 73 ARG B C 1
ATOM 1419 O O . ARG B 1 73 ? -1.885 15.203 2.656 1 77.31 73 ARG B O 1
ATOM 1426 N N . GLY B 1 74 ? 0.263 15.945 2.338 1 86.69 74 GLY B N 1
ATOM 1427 C CA . GLY B 1 74 ? 0.385 15.188 1.105 1 86.69 74 GLY B CA 1
ATOM 1428 C C . GLY B 1 74 ? 0.688 13.719 1.339 1 86.69 74 GLY B C 1
ATOM 1429 O O . GLY B 1 74 ? 1.594 13.383 2.104 1 86.69 74 GLY B O 1
ATOM 1430 N N . VAL B 1 75 ? -0.122 12.828 0.927 1 87.94 75 VAL B N 1
ATOM 1431 C CA . VAL B 1 75 ? 0.104 11.391 0.958 1 87.94 75 VAL B CA 1
ATOM 1432 C C . VAL B 1 75 ? 0.061 10.828 -0.463 1 87.94 75 VAL B C 1
ATOM 1434 O O . VAL B 1 75 ? -0.855 11.133 -1.229 1 87.94 75 VAL B O 1
ATOM 1437 N N . HIS B 1 76 ? 1.056 10.07 -0.811 1 92.94 76 HIS B N 1
ATOM 1438 C CA . HIS B 1 76 ? 1.114 9.375 -2.094 1 92.94 76 HIS B CA 1
ATOM 1439 C C . HIS B 1 76 ? 1.33 7.879 -1.903 1 92.94 76 HIS B C 1
ATOM 1441 O O . HIS B 1 76 ? 2.355 7.457 -1.363 1 92.94 76 HIS B O 1
ATOM 1447 N N . ALA B 1 77 ? 0.404 7.086 -2.193 1 93.75 77 ALA B N 1
ATOM 1448 C CA . ALA B 1 77 ? 0.521 5.633 -2.172 1 93.75 77 ALA B CA 1
ATOM 1449 C C . ALA B 1 77 ? 0.435 5.055 -3.582 1 93.75 77 ALA B C 1
ATOM 1451 O O . ALA B 1 77 ? -0.386 5.492 -4.391 1 93.75 77 ALA B O 1
ATOM 1452 N N . ALA B 1 78 ? 1.276 4.184 -3.904 1 94.5 78 ALA B N 1
ATOM 1453 C CA . ALA B 1 78 ? 1.298 3.559 -5.223 1 94.5 78 ALA B CA 1
ATOM 1454 C C . ALA B 1 78 ? 1.893 2.154 -5.156 1 94.5 78 ALA B C 1
ATOM 1456 O O . ALA B 1 78 ? 2.484 1.773 -4.141 1 94.5 78 ALA B O 1
ATOM 1457 N N . HIS B 1 79 ? 1.618 1.401 -6.137 1 94.06 79 HIS B N 1
ATOM 1458 C CA . HIS B 1 79 ? 2.119 0.035 -6.238 1 94.06 79 HIS B CA 1
ATOM 1459 C C . HIS B 1 79 ? 2.535 -0.297 -7.668 1 94.06 79 HIS B C 1
ATOM 1461 O O . HIS B 1 79 ? 2.002 0.274 -8.625 1 94.06 79 HIS B O 1
ATOM 1467 N N . ALA B 1 80 ? 3.398 -1.183 -7.723 1 91.75 80 ALA B N 1
ATOM 1468 C CA . ALA B 1 80 ? 3.721 -1.806 -9.008 1 91.75 80 ALA B CA 1
ATOM 1469 C C . ALA B 1 80 ? 4.23 -3.23 -8.805 1 91.75 80 ALA B C 1
ATOM 1471 O O . ALA B 1 80 ? 4.574 -3.625 -7.691 1 91.75 80 ALA B O 1
ATOM 1472 N N . ALA B 1 81 ? 4.121 -3.963 -9.797 1 88.75 81 ALA B N 1
ATOM 1473 C CA . ALA B 1 81 ? 4.559 -5.355 -9.758 1 88.75 81 ALA B CA 1
ATOM 1474 C C . ALA B 1 81 ? 5.191 -5.77 -11.086 1 88.75 81 ALA B C 1
ATOM 1476 O O . ALA B 1 81 ? 4.922 -5.164 -12.125 1 88.75 81 ALA B O 1
ATOM 1477 N N . CYS B 1 82 ? 6.125 -6.613 -10.984 1 77.44 82 CYS B N 1
ATOM 1478 C CA . CYS B 1 82 ? 6.578 -7.32 -12.18 1 77.44 82 CYS B CA 1
ATOM 1479 C C . CYS B 1 82 ? 5.781 -8.602 -12.391 1 77.44 82 CYS B C 1
ATOM 1481 O O . CYS B 1 82 ? 5.949 -9.57 -11.648 1 77.44 82 CYS B O 1
ATOM 1483 N N . TRP B 1 83 ? 4.719 -8.516 -13.078 1 65.19 83 TRP B N 1
ATOM 1484 C CA . TRP B 1 83 ? 3.869 -9.688 -13.242 1 65.19 83 TRP B CA 1
ATOM 1485 C C . TRP B 1 83 ? 3.521 -9.906 -14.711 1 65.19 83 TRP B C 1
ATOM 1487 O O . TRP B 1 83 ? 3.875 -9.094 -15.57 1 65.19 83 TRP B O 1
ATOM 1497 N N . ASN B 1 84 ? 3.027 -11.148 -14.891 1 68.06 84 ASN B N 1
ATOM 1498 C CA . ASN B 1 84 ? 2.457 -11.508 -16.188 1 68.06 84 ASN B CA 1
ATOM 1499 C C . ASN B 1 84 ? 1.216 -10.672 -16.5 1 68.06 84 ASN B C 1
ATOM 1501 O O . ASN B 1 84 ? 0.193 -10.805 -15.82 1 68.06 84 ASN B O 1
ATOM 1505 N N . CYS B 1 85 ? 1.36 -9.922 -17.453 1 65.44 85 CYS B N 1
ATOM 1506 C CA . CYS B 1 85 ? 0.334 -8.938 -17.766 1 65.44 85 CYS B CA 1
ATOM 1507 C C . CYS B 1 85 ? -0.936 -9.609 -18.281 1 65.44 85 CYS B C 1
ATOM 1509 O O . CYS B 1 85 ? -2.018 -9.023 -18.219 1 65.44 85 CYS B O 1
ATOM 1511 N N . GLU B 1 86 ? -0.754 -10.781 -18.562 1 71.94 86 GLU B N 1
ATOM 1512 C CA . GLU B 1 86 ? -1.928 -11.453 -19.125 1 71.94 86 GLU B CA 1
ATOM 1513 C C . GLU B 1 86 ? -2.834 -11.984 -18.016 1 71.94 86 GLU B C 1
ATOM 1515 O O . GLU B 1 86 ? -4.055 -12.031 -18.172 1 71.94 86 GLU B O 1
ATOM 1520 N N . LYS B 1 87 ? -2.285 -12.352 -16.891 1 82.12 87 LYS B N 1
ATOM 1521 C CA . LYS B 1 87 ? -3.084 -13.055 -15.898 1 82.12 87 LYS B CA 1
ATOM 1522 C C . LYS B 1 87 ? -3.131 -12.281 -14.586 1 82.12 87 LYS B C 1
ATOM 1524 O O . LYS B 1 87 ? -4.082 -12.414 -13.812 1 82.12 87 LYS B O 1
ATOM 1529 N N . ASP B 1 88 ? -2.184 -11.539 -14.391 1 90.44 88 ASP B N 1
ATOM 1530 C CA . ASP B 1 88 ? -2.121 -10.766 -13.156 1 90.44 88 ASP B CA 1
ATOM 1531 C C . ASP B 1 88 ? -2.729 -9.375 -13.344 1 90.44 88 ASP B C 1
ATOM 1533 O O . ASP B 1 88 ? -2.885 -8.914 -14.477 1 90.44 88 ASP B O 1
ATOM 1537 N N . GLY B 1 89 ? -3.141 -8.789 -12.266 1 91.25 89 GLY B N 1
ATOM 1538 C CA . GLY B 1 89 ? -3.703 -7.453 -12.391 1 91.25 89 GLY B CA 1
ATOM 1539 C C . GLY B 1 89 ? -3.969 -6.793 -11.047 1 91.25 89 GLY B C 1
ATOM 1540 O O . GLY B 1 89 ? -3.602 -7.332 -10 1 91.25 89 GLY B O 1
ATOM 1541 N N . MET B 1 90 ? -4.512 -5.562 -11.211 1 93.69 90 MET B N 1
ATOM 1542 C CA . MET B 1 90 ? -4.824 -4.773 -10.016 1 93.69 90 MET B CA 1
ATOM 1543 C C . MET B 1 90 ? -5.961 -3.797 -10.297 1 93.69 90 MET B C 1
ATOM 1545 O O . MET B 1 90 ? -6.188 -3.414 -11.445 1 93.69 90 MET B O 1
ATOM 1549 N N . THR B 1 91 ? -6.598 -3.445 -9.328 1 94.31 91 THR B N 1
ATOM 1550 C CA . THR B 1 91 ? -7.539 -2.332 -9.367 1 94.31 91 THR B CA 1
ATOM 1551 C C . THR B 1 91 ? -7.48 -1.532 -8.062 1 94.31 91 THR B C 1
ATOM 1553 O O . THR B 1 91 ? -6.98 -2.02 -7.051 1 94.31 91 THR B O 1
ATOM 1556 N N . THR B 1 92 ? -7.891 -0.301 -8.164 1 95.12 92 THR B N 1
ATOM 1557 C CA . THR B 1 92 ? -7.871 0.585 -7.004 1 95.12 92 THR B CA 1
ATOM 1558 C C . THR B 1 92 ? -9.242 1.222 -6.781 1 95.12 92 THR B C 1
ATOM 1560 O O . THR B 1 92 ? -9.898 1.646 -7.738 1 95.12 92 THR B O 1
ATOM 1563 N N . ILE B 1 93 ? -9.664 1.209 -5.543 1 96.75 93 ILE B N 1
ATOM 1564 C CA . ILE B 1 93 ? -10.906 1.859 -5.141 1 96.75 93 ILE B CA 1
ATOM 1565 C C . ILE B 1 93 ? -10.602 2.99 -4.16 1 96.75 93 ILE B C 1
ATOM 1567 O O . ILE B 1 93 ? -9.906 2.789 -3.166 1 96.75 93 ILE B O 1
ATOM 1571 N N . LYS B 1 94 ? -11.117 4.199 -4.504 1 96.25 94 LYS B N 1
ATOM 1572 C CA . LYS B 1 94 ? -10.977 5.363 -3.637 1 96.25 94 LYS B CA 1
ATOM 1573 C C . LYS B 1 94 ? -12.336 5.875 -3.18 1 96.25 94 LYS B C 1
ATOM 1575 O O . LYS B 1 94 ? -13.242 6.066 -3.996 1 96.25 94 LYS B O 1
ATOM 1580 N N . GLU B 1 95 ? -12.477 6.016 -1.963 1 96.81 95 GLU B N 1
ATOM 1581 C CA . GLU B 1 95 ? -13.711 6.535 -1.383 1 96.81 95 GLU B CA 1
ATOM 1582 C C . GLU B 1 95 ? -13.422 7.586 -0.314 1 96.81 95 GLU B C 1
ATOM 1584 O O . GLU B 1 95 ? -12.398 7.523 0.362 1 96.81 95 GLU B O 1
ATOM 1589 N N . SER B 1 96 ? -14.266 8.508 -0.262 1 95.38 96 SER B N 1
ATOM 1590 C CA . SER B 1 96 ? -14.156 9.547 0.758 1 95.38 96 SER B CA 1
ATOM 1591 C C . SER B 1 96 ? -15.273 9.422 1.791 1 95.38 96 SER B C 1
ATOM 1593 O O . SER B 1 96 ? -16.453 9.477 1.446 1 95.38 96 SER B O 1
ATOM 1595 N N . GLY B 1 97 ? -14.844 9.266 3.066 1 95.75 97 GLY B N 1
ATOM 1596 C CA . GLY B 1 97 ? -15.812 9.195 4.152 1 95.75 97 GLY B CA 1
ATOM 1597 C C . GLY B 1 97 ? -16 10.516 4.871 1 95.75 97 GLY B C 1
ATOM 1598 O O . GLY B 1 97 ? -15.562 11.562 4.379 1 95.75 97 GLY B O 1
ATOM 1599 N N . GLU B 1 98 ? -16.672 10.422 5.984 1 94.75 98 GLU B N 1
ATOM 1600 C CA . GLU B 1 98 ? -16.953 11.625 6.766 1 94.75 98 GLU B CA 1
ATOM 1601 C C . GLU B 1 98 ? -15.672 12.18 7.391 1 94.75 98 GLU B C 1
ATOM 1603 O O . GLU B 1 98 ? -15.391 13.375 7.289 1 94.75 98 GLU B O 1
ATOM 1608 N N . ALA B 1 99 ? -14.844 11.25 8 1 94.75 99 ALA B N 1
ATOM 1609 C CA . ALA B 1 99 ? -13.641 11.672 8.719 1 94.75 99 ALA B CA 1
ATOM 1610 C C . ALA B 1 99 ? -12.391 11.031 8.133 1 94.75 99 ALA B C 1
ATOM 1612 O O . ALA B 1 99 ? -11.273 11.453 8.422 1 94.75 99 ALA B O 1
ATOM 1613 N N . ILE B 1 100 ? -12.633 10.008 7.285 1 95.06 100 ILE B N 1
ATOM 1614 C CA . ILE B 1 100 ? -11.5 9.203 6.824 1 95.06 100 ILE B CA 1
ATOM 1615 C C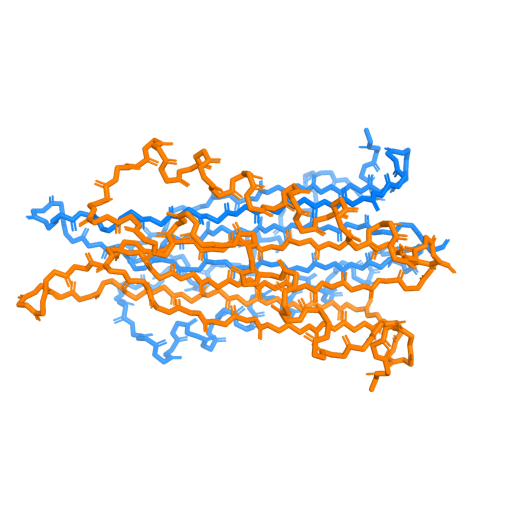 . ILE B 1 100 ? -11.633 8.938 5.324 1 95.06 100 ILE B C 1
ATOM 1617 O O . ILE B 1 100 ? -12.695 8.523 4.855 1 95.06 100 ILE B O 1
ATOM 1621 N N . ASP B 1 101 ? -10.562 9.156 4.562 1 94.69 101 ASP B N 1
ATOM 1622 C CA . ASP B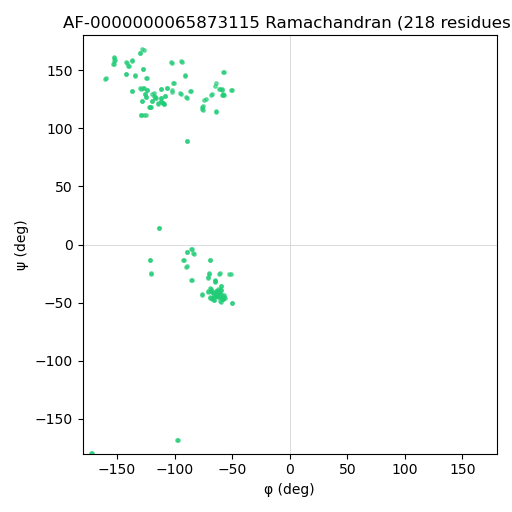 1 101 ? -10.477 8.719 3.17 1 94.69 101 ASP B CA 1
ATOM 1623 C C . ASP B 1 101 ? -9.859 7.328 3.07 1 94.69 101 ASP B C 1
ATOM 1625 O O . ASP B 1 101 ? -8.969 6.977 3.846 1 94.69 101 ASP B O 1
ATOM 1629 N N . VAL B 1 102 ? -10.352 6.602 2.109 1 96.44 102 VAL B N 1
ATOM 1630 C CA . VAL B 1 102 ? -9.938 5.207 1.971 1 96.44 102 VAL B CA 1
ATOM 1631 C C . VAL B 1 102 ? -9.414 4.965 0.558 1 96.44 102 VAL B C 1
ATOM 1633 O O . VAL B 1 102 ? -10.07 5.316 -0.425 1 96.44 102 VAL B O 1
ATOM 1636 N N . VAL B 1 103 ? -8.227 4.375 0.471 1 96.44 103 VAL B N 1
ATOM 1637 C CA . VAL B 1 103 ? -7.703 3.855 -0.787 1 96.44 103 VAL B CA 1
ATOM 1638 C C . VAL B 1 103 ? -7.43 2.357 -0.656 1 96.44 103 VAL B C 1
ATOM 1640 O O . VAL B 1 103 ? -6.625 1.938 0.177 1 96.44 103 VAL B O 1
ATOM 1643 N N . LEU B 1 104 ? -8.125 1.576 -1.463 1 97.75 104 LEU B N 1
ATOM 1644 C CA . LEU B 1 104 ? -7.941 0.13 -1.501 1 97.75 104 LEU B CA 1
ATOM 1645 C C . LEU B 1 104 ? -7.328 -0.304 -2.828 1 97.75 104 LEU B C 1
ATOM 1647 O O . LEU B 1 104 ? -7.855 0.022 -3.895 1 97.75 104 LEU B O 1
ATOM 1651 N N . SER B 1 105 ? -6.234 -0.947 -2.738 1 97.19 105 SER B N 1
ATOM 1652 C CA . SER B 1 105 ? -5.629 -1.574 -3.908 1 97.19 105 SER B CA 1
ATOM 1653 C C . SER B 1 105 ? -5.738 -3.094 -3.842 1 97.19 105 SER B C 1
ATOM 1655 O O . SER B 1 105 ? -5.23 -3.717 -2.906 1 97.19 105 SER B O 1
ATOM 1657 N N . ILE B 1 106 ? -6.395 -3.641 -4.848 1 96.69 106 ILE B N 1
ATOM 1658 C CA . ILE B 1 106 ? -6.574 -5.086 -4.938 1 96.69 106 ILE B CA 1
ATOM 1659 C C . ILE B 1 106 ? -5.699 -5.648 -6.055 1 96.69 106 ILE B C 1
ATOM 1661 O O . ILE B 1 106 ? -5.762 -5.184 -7.195 1 96.69 106 ILE B O 1
ATOM 1665 N N . MET B 1 107 ? -4.926 -6.656 -5.703 1 94.75 107 MET B N 1
ATOM 1666 C CA . MET B 1 107 ? -4.082 -7.316 -6.695 1 94.75 107 MET B CA 1
ATOM 1667 C C . MET B 1 107 ? -4.363 -8.812 -6.738 1 94.75 107 MET B C 1
ATOM 1669 O O . MET B 1 107 ? -4.613 -9.43 -5.703 1 94.75 107 MET B O 1
ATOM 1673 N N . TRP B 1 108 ? -4.297 -9.281 -7.914 1 93 108 TRP B N 1
ATOM 1674 C CA . TRP B 1 108 ? -4.434 -10.727 -8.078 1 93 108 TRP B CA 1
ATOM 1675 C C . TRP B 1 108 ? -3.305 -11.289 -8.93 1 93 108 TRP B C 1
ATOM 1677 O O . TRP B 1 108 ? -2.918 -10.688 -9.938 1 93 108 TRP B O 1
ATOM 1687 N N . ILE B 1 109 ? -2.779 -12.359 -8.445 1 89.56 109 ILE B N 1
ATOM 1688 C CA . ILE B 1 109 ? -1.651 -13.016 -9.094 1 89.56 109 ILE B CA 1
ATOM 1689 C C . ILE B 1 109 ? -2.039 -14.438 -9.484 1 89.56 109 ILE B 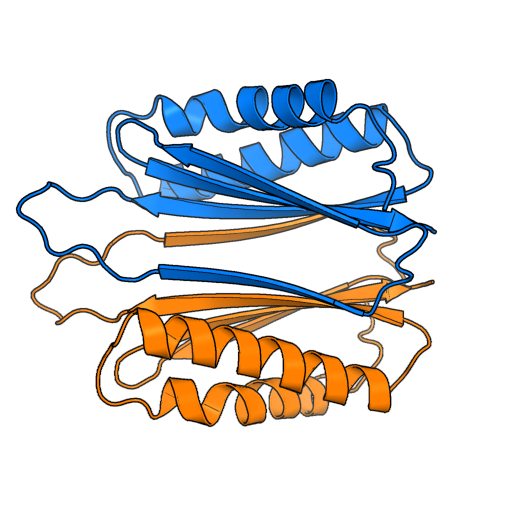C 1
ATOM 1691 O O . ILE B 1 109 ? -2.447 -15.234 -8.633 1 89.56 109 ILE B O 1
ATOM 1695 N N . SER B 1 110 ? -1.882 -14.664 -10.781 1 85.75 110 SER B N 1
ATOM 1696 C CA . SER B 1 110 ? -2.174 -16.016 -11.242 1 85.75 110 SER B CA 1
ATOM 1697 C C . SER B 1 110 ? -1.152 -17.016 -10.711 1 85.75 110 SER B C 1
ATOM 1699 O O . SER B 1 110 ? 0.044 -16.719 -10.656 1 85.75 110 SER B O 1
ATOM 1701 N N . ILE B 1 111 ? -1.503 -18.094 -10.117 1 75.38 111 ILE B N 1
ATOM 1702 C CA . ILE B 1 111 ? -0.663 -19.125 -9.516 1 75.38 111 ILE B CA 1
ATOM 1703 C C . ILE B 1 111 ? -0.128 -20.062 -10.602 1 75.38 111 ILE B C 1
ATOM 1705 O O . ILE B 1 111 ? -0.859 -20.438 -11.523 1 75.38 111 ILE B O 1
#

Radius of gyration: 17.34 Å; Cα contacts (8 Å, |Δi|>4): 439; chains: 2; bounding box: 40×46×36 Å

GO terms:
  GO:0110092 nucleus leading edge (C, IDA)
  GO:0032117 horsetail-astral microtubule array (C, IDA)
  GO:0035974 meiotic spindle pole body (C, IDA)
  GO:0044732 mitotic spindle pole body (C, IDA)
  GO:0030981 cortical microtubule cytoskeleton (C, IDA)
  GO:0044816 Nsk1-Dlc1 complex (C, IDA)
  GO:0000743 nuclear migration involved in conjugation with cellular fusion (P, IMP)
  GO:0044732 mitotic spindle pole body (C, HDA)
  GO:0005634 nucleus (C, HDA)
  GO:0005829 cytosol (C, HDA)
  GO:0030989 dynein-driven meiotic oscillatory nuclear movement (P, IMP)
  GO:0051315 attachment of mitotic spindle microtubules to kinetochore (P, IMP)
  GO:0005515 protein binding (F, IPI)

InterPro domains:
  IPR005334 Dynein light chain Tctex-1-like [PF03645] (10-106)
  IPR005334 Dynein light chain Tctex-1-like [PTHR21255] (7-109)
  IPR038586 Tctex-1-like superfamily [G3DSA:3.30.1140.40] (8-110)

pLDDT: mean 91.18, std 9.32, range [53.31, 98.44]

Foldseek 3Di:
DDDPDDPVVLLVQLCVLCVVVQADQEDDPVVNVVSQVSSQVSSLVVVCVVDVQKDKDKDKDKDFDDPPPDDDDDDDDDDDDDADPVPKDKDWDWDHHNTMTMIMIMIIHGD/DDDPDDPVVLVVQLCVLCVVVQADQEDDPVVNVVSQVSSQVSSLVVVCVVDVQKDKDKDKDKDFDDPPPDDDDDDDDDDDDDADPVPKDKDWDWDHHNTMTMIMIMIIHGD

Sequence (222 aa):
MSCPIDSKKLEEICLEAAQPVLKASEYDGDKTAEMNQSVIYAVLNALNKETQSYKWIVSSTLVQKLPEDHPSRGVHAAHAACWNCEKDGMTTIKESGEAIDVVLSIMWISIMSCPIDSKKLEEICLEAAQPVLKASEYDGDKTAEMNQSVIYAVLNALNKETQSYKWIVSSTLVQKLPEDHPSRGVHAAHAACWNCEKDGMTTIKESGEAIDVVLSIMWISI